Protein AF-R5VK18-F1 (afdb_monomer)

Radius of gyration: 50.28 Å; Cα contacts (8 Å, |Δi|>4): 32; chains: 1; bounding box: 125×36×137 Å

pLDDT: mean 73.4, std 19.39, range [34.09, 97.38]

Secondary structure (DSSP, 8-state):
--HHHHHHHHHHHHHHHHHHHHHTTTTSSS-----------S-HHHHHHHHHHHHHHHHHHHHHHHHHHHHHHHHHHHHHHHHHHHHHHHHHHHHHHHHHHHHHHHHHHHHHHHHHHHHHT-------------PPP----------HHHHHHHHHHHHHHHH---S-S--HHHHHHHHHHHHHTT--HHHHHHHHT--HHHHHHHHHHHS---

Sequence (214 aa):
MTGIEIVILVAGILCICISFLMAGKREEVNGQSMSSEPAEIWSDKEEEMIKNRVGSLLEEKQFETVEQAKDQMNHLCNDKIMAMDEFSRQILSQIDANHQEVVFMYNLLGEKENELKELMTGKVTPEEDGDTFMPEEPVMEQEEEPDAELEKDALDEIFKEQWGASEEEPDREKINRKIKKMHEQGQSVLEISKALDMGQGEVKLVLDLYGGRK

Foldseek 3Di:
DDVVVVVVVVVVVVVVVVVVVCVVVVVPPDDDDDDDDPPPPDDPVRVVVVCVVCVVVVVVVVVVVVVVVVVVVVVVVVVVVVVVVVVVVVVVVVVVVVVVVVVVVVVVVVVVVVVVVCVVVPDPPDDDDDDDDDDPDDPPDPPDDPPPVVVVVVVVVVCCVPPVDDPDPPPVVVLLVVLLVCVVVVDDLVRNCVVVVHDSVVSVVSCVVPVDDD

Mean predicted aligned error: 22.78 Å

Solvent-accessible surface area (backbone atoms only — not comparable to full-atom values): 12971 Å² total; per-residue (Å²): 133,57,74,66,59,54,51,53,52,52,51,52,54,52,51,51,53,49,48,50,56,48,57,76,55,44,85,78,77,64,89,88,73,94,74,91,66,90,68,84,83,65,55,74,68,54,52,50,52,47,52,51,50,51,45,53,53,48,50,54,51,48,50,54,52,50,49,53,50,49,53,53,48,52,52,54,48,51,55,49,51,52,54,47,50,55,52,47,52,55,51,52,53,51,51,51,53,51,50,52,50,52,52,48,52,51,53,50,49,52,50,50,51,49,51,50,50,48,63,74,63,50,79,73,75,88,70,90,73,91,77,92,74,85,76,82,77,79,82,72,75,81,71,72,76,78,61,72,72,62,56,52,55,54,54,52,49,54,52,51,73,76,61,69,72,73,96,75,73,76,57,60,64,61,50,50,54,48,54,48,54,44,44,76,72,68,47,50,63,67,54,52,17,67,74,65,78,43,56,56,67,56,55,47,51,51,43,70,73,73,52,60,93,126

Structure (mmCIF, N/CA/C/O backbone):
data_AF-R5VK18-F1
#
_entry.id   AF-R5VK18-F1
#
loop_
_atom_site.group_PDB
_atom_site.id
_atom_site.type_symbol
_atom_site.label_atom_id
_atom_site.label_alt_id
_atom_site.label_comp_id
_atom_site.label_asym_id
_atom_site.label_entity_id
_atom_site.label_seq_id
_atom_site.pdbx_PDB_ins_code
_atom_site.Cartn_x
_atom_site.Cartn_y
_atom_site.Cartn_z
_atom_site.occupancy
_atom_site.B_iso_or_equiv
_atom_site.auth_seq_id
_atom_site.auth_comp_id
_atom_site.auth_asym_id
_atom_site.auth_atom_id
_atom_site.pdbx_PDB_model_num
ATOM 1 N N . MET A 1 1 ? 87.270 -19.064 -52.971 1.00 63.84 1 MET A N 1
ATOM 2 C CA . MET A 1 1 ? 85.969 -18.420 -53.197 1.00 63.84 1 MET A CA 1
ATOM 3 C C . MET A 1 1 ? 85.758 -18.310 -54.689 1.00 63.84 1 MET A C 1
ATOM 5 O O . MET A 1 1 ? 86.482 -17.565 -55.346 1.00 63.84 1 MET A O 1
ATOM 9 N N . THR A 1 2 ? 84.902 -19.158 -55.245 1.00 81.56 2 THR A N 1
ATOM 10 C CA . THR A 1 2 ? 84.624 -19.156 -56.688 1.00 81.56 2 THR A CA 1
ATOM 11 C C . THR A 1 2 ? 83.796 -17.914 -57.028 1.00 81.56 2 THR A C 1
ATOM 13 O O . THR A 1 2 ? 82.992 -17.467 -56.216 1.00 81.56 2 THR A O 1
ATOM 16 N N . GLY A 1 3 ? 83.982 -17.313 -58.210 1.00 81.44 3 GLY A N 1
ATOM 17 C CA . GLY A 1 3 ? 83.251 -16.088 -58.588 1.00 81.44 3 GLY A CA 1
ATOM 18 C C . GLY A 1 3 ? 81.723 -16.228 -58.489 1.00 81.44 3 GLY A C 1
ATOM 19 O O . GLY A 1 3 ? 81.024 -15.253 -58.245 1.00 81.44 3 GLY A O 1
ATOM 20 N N . ILE A 1 4 ? 81.220 -17.460 -58.587 1.00 85.44 4 ILE A N 1
ATOM 21 C CA . ILE A 1 4 ? 79.807 -17.819 -58.439 1.00 85.44 4 ILE A CA 1
ATOM 22 C C . ILE A 1 4 ? 79.312 -17.594 -56.999 1.00 85.44 4 ILE A C 1
ATOM 24 O O . ILE A 1 4 ? 78.216 -17.072 -56.812 1.00 85.44 4 ILE A O 1
ATOM 28 N N . GLU A 1 5 ? 80.118 -17.909 -55.981 1.00 83.94 5 GLU A N 1
ATOM 29 C CA . GLU A 1 5 ? 79.758 -17.687 -54.569 1.00 83.94 5 GLU A CA 1
ATOM 30 C C . GLU A 1 5 ? 79.586 -16.195 -54.264 1.00 83.94 5 GLU A C 1
ATOM 32 O O . GLU A 1 5 ? 78.655 -15.802 -53.563 1.00 83.94 5 GLU A O 1
ATOM 37 N N . ILE A 1 6 ? 80.442 -15.351 -54.848 1.00 86.25 6 ILE A N 1
ATOM 38 C CA . ILE A 1 6 ? 80.380 -13.891 -54.688 1.00 86.25 6 ILE A CA 1
ATOM 39 C C . ILE A 1 6 ? 79.119 -13.332 -55.360 1.00 86.25 6 ILE A C 1
ATOM 41 O O . ILE A 1 6 ? 78.438 -12.489 -54.779 1.00 86.25 6 ILE A O 1
ATOM 45 N N . VAL A 1 7 ? 78.761 -13.835 -56.545 1.00 87.56 7 VAL A N 1
ATOM 46 C CA . VAL A 1 7 ? 77.538 -13.424 -57.255 1.00 87.56 7 VAL A CA 1
ATOM 47 C C . VAL A 1 7 ? 76.279 -13.805 -56.467 1.00 87.56 7 VAL A C 1
ATOM 49 O O . VAL A 1 7 ? 75.369 -12.985 -56.348 1.00 87.56 7 VAL A O 1
ATOM 52 N N . ILE A 1 8 ? 76.237 -15.002 -55.871 1.00 86.56 8 ILE A N 1
ATOM 53 C CA . ILE A 1 8 ? 75.101 -15.447 -55.044 1.00 86.56 8 ILE A CA 1
ATOM 54 C C . ILE A 1 8 ? 74.997 -14.619 -53.755 1.00 86.56 8 ILE A C 1
ATOM 56 O O . ILE A 1 8 ? 73.895 -14.242 -53.356 1.00 86.56 8 ILE A O 1
ATOM 60 N N . LEU A 1 9 ? 76.126 -14.279 -53.129 1.00 88.12 9 LEU A N 1
ATOM 61 C CA . LEU A 1 9 ? 76.146 -13.470 -51.909 1.00 88.12 9 LEU A CA 1
ATOM 62 C C . LEU A 1 9 ? 75.645 -12.040 -52.168 1.00 88.12 9 LEU A C 1
ATOM 64 O O . LEU A 1 9 ? 74.822 -11.527 -51.409 1.00 88.12 9 LEU A O 1
ATOM 68 N N . VAL A 1 10 ? 76.066 -11.421 -53.275 1.00 90.12 10 VAL A N 1
ATOM 69 C CA . VAL A 1 10 ? 75.587 -10.089 -53.683 1.00 90.12 10 VAL A CA 1
ATOM 70 C C . VAL A 1 10 ? 74.100 -10.122 -54.051 1.00 90.12 10 VAL A C 1
ATOM 72 O O . VAL A 1 10 ? 73.354 -9.239 -53.629 1.00 90.12 10 VAL A O 1
ATOM 75 N N . ALA A 1 11 ? 73.639 -11.154 -54.763 1.00 89.19 11 ALA A N 1
ATOM 76 C CA . ALA A 1 11 ? 72.220 -11.327 -55.077 1.00 89.19 11 ALA A CA 1
ATOM 77 C C . ALA A 1 11 ? 71.360 -11.517 -53.812 1.00 89.19 11 ALA A C 1
ATOM 79 O O . ALA A 1 11 ? 70.259 -10.972 -53.731 1.00 89.19 11 ALA A O 1
ATOM 80 N N . GLY A 1 12 ? 71.874 -12.230 -52.804 1.00 87.50 12 GLY A N 1
ATOM 81 C CA . GLY A 1 12 ? 71.214 -12.406 -51.509 1.00 87.50 12 GLY A CA 1
ATOM 82 C C . GLY A 1 12 ? 71.054 -11.093 -50.740 1.00 87.50 12 GLY A C 1
ATOM 83 O O . GLY A 1 12 ? 69.953 -10.779 -50.288 1.00 87.50 12 GLY A O 1
ATOM 84 N N . ILE A 1 13 ? 72.115 -10.283 -50.657 1.00 88.31 13 ILE A N 1
ATOM 85 C CA . ILE A 1 13 ? 72.062 -8.955 -50.019 1.00 88.31 13 ILE A CA 1
ATOM 86 C C . ILE A 1 13 ? 71.071 -8.046 -50.754 1.00 88.31 13 ILE A C 1
ATOM 88 O O . ILE A 1 13 ? 70.243 -7.391 -50.125 1.00 88.31 13 ILE A O 1
ATOM 92 N N . LEU A 1 14 ? 71.101 -8.053 -52.088 1.00 88.50 14 LEU A N 1
ATOM 93 C CA . LEU A 1 14 ? 70.214 -7.238 -52.916 1.00 88.50 14 LEU A CA 1
ATOM 94 C C . LEU A 1 14 ? 68.738 -7.654 -52.756 1.00 88.50 14 LEU A C 1
ATOM 96 O O . LEU A 1 14 ? 67.863 -6.794 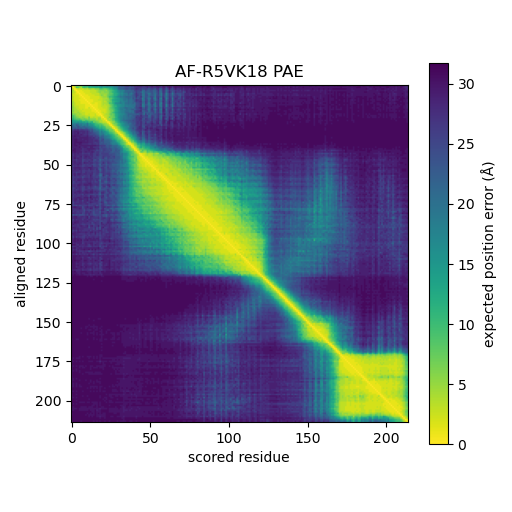-52.680 1.00 88.50 14 LEU A O 1
ATOM 100 N N . CYS A 1 15 ? 68.461 -8.951 -52.595 1.00 84.31 15 CYS A N 1
ATOM 101 C CA . CYS A 1 15 ? 67.126 -9.471 -52.288 1.00 84.31 15 CYS A CA 1
ATOM 102 C C . CYS A 1 15 ? 66.625 -9.025 -50.899 1.00 84.31 15 CYS A C 1
ATOM 104 O O . CYS A 1 15 ? 65.456 -8.662 -50.748 1.00 84.31 15 CYS A O 1
ATOM 106 N N . ILE A 1 16 ? 67.506 -8.969 -49.894 1.00 84.06 16 ILE A N 1
ATOM 107 C CA . ILE A 1 16 ? 67.180 -8.452 -48.553 1.00 84.06 16 ILE A CA 1
ATOM 108 C C . ILE A 1 16 ? 66.908 -6.943 -48.605 1.00 84.06 16 ILE A C 1
ATOM 110 O O . ILE A 1 16 ? 65.927 -6.483 -48.023 1.00 84.06 16 ILE A O 1
ATOM 114 N N . CYS A 1 17 ? 67.711 -6.172 -49.345 1.00 82.88 17 CYS A N 1
ATOM 115 C CA . CYS A 1 17 ? 67.487 -4.735 -49.529 1.00 82.88 17 CYS A CA 1
ATOM 116 C C . CYS A 1 17 ? 66.149 -4.445 -50.225 1.00 82.88 17 CYS A C 1
ATOM 118 O O . CYS A 1 17 ? 65.409 -3.568 -49.781 1.00 82.88 17 CYS A O 1
ATOM 120 N N . ILE A 1 18 ? 65.804 -5.205 -51.271 1.00 80.81 18 ILE A N 1
ATOM 121 C CA . ILE A 1 18 ? 64.493 -5.103 -51.930 1.00 80.81 18 ILE A CA 1
ATOM 122 C C . ILE A 1 18 ? 63.378 -5.527 -50.970 1.00 80.81 18 ILE A C 1
ATOM 124 O O . ILE A 1 18 ? 62.338 -4.879 -50.942 1.00 80.81 18 ILE A O 1
ATOM 128 N N . SER A 1 19 ? 63.592 -6.549 -50.137 1.00 81.00 19 SER A N 1
ATOM 129 C CA . SER A 1 19 ? 62.613 -6.982 -49.132 1.00 81.00 19 SER A CA 1
ATOM 130 C C . SER A 1 19 ? 62.375 -5.920 -48.055 1.00 81.00 19 SER A C 1
ATOM 132 O O . SER A 1 19 ? 61.233 -5.725 -47.659 1.00 81.00 19 SER A O 1
ATOM 134 N N . PHE A 1 20 ? 63.404 -5.180 -47.629 1.00 78.25 20 PHE A N 1
ATOM 135 C CA . PHE A 1 20 ? 63.256 -4.043 -46.712 1.00 78.25 20 PHE A CA 1
ATOM 136 C C . PHE A 1 20 ? 62.563 -2.845 -47.366 1.00 78.25 20 PHE A C 1
ATOM 138 O O . PHE A 1 20 ? 61.711 -2.220 -46.741 1.00 78.25 20 PHE A O 1
ATOM 145 N N . LEU A 1 21 ? 62.873 -2.549 -48.630 1.00 72.50 21 LEU A N 1
ATOM 146 C CA . LEU A 1 21 ? 62.211 -1.478 -49.381 1.00 72.50 21 LEU A CA 1
ATOM 147 C C . LEU A 1 21 ? 60.740 -1.825 -49.653 1.00 72.50 21 LEU A C 1
ATOM 149 O O . LEU A 1 21 ? 59.863 -0.969 -49.577 1.00 72.50 21 LEU A O 1
ATOM 153 N N . MET A 1 22 ? 60.457 -3.103 -49.905 1.00 66.44 22 MET A N 1
ATOM 154 C CA . MET A 1 22 ? 59.111 -3.617 -50.112 1.00 66.44 22 MET A CA 1
ATOM 155 C C . MET A 1 22 ? 58.357 -3.811 -48.796 1.00 66.44 22 MET A C 1
ATOM 157 O O . MET A 1 22 ? 57.146 -3.687 -48.824 1.00 66.44 22 MET A O 1
ATOM 161 N N . ALA A 1 23 ? 59.026 -4.032 -47.657 1.00 64.00 23 ALA A N 1
ATOM 162 C CA . ALA A 1 23 ? 58.425 -4.003 -46.320 1.00 64.00 23 ALA A CA 1
ATOM 163 C C . ALA A 1 23 ? 58.094 -2.567 -45.879 1.00 64.00 23 ALA A C 1
ATOM 165 O O . ALA A 1 23 ? 56.994 -2.331 -45.396 1.00 64.00 23 ALA A O 1
ATOM 166 N N . GLY A 1 24 ? 58.978 -1.599 -46.151 1.00 59.25 24 GLY A N 1
ATOM 167 C CA . GL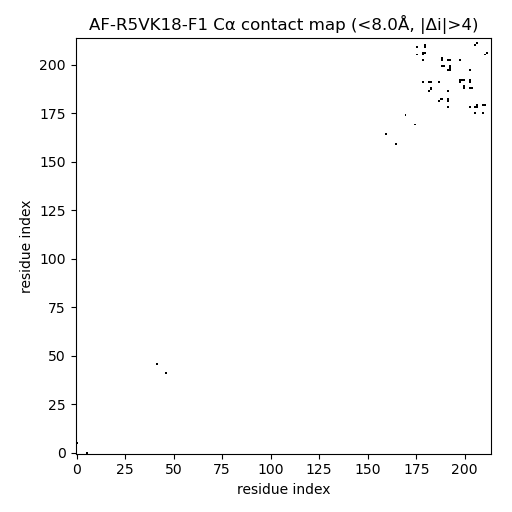Y A 1 24 ? 58.728 -0.168 -45.925 1.00 59.25 24 GLY A CA 1
ATOM 168 C C . GLY A 1 24 ? 57.705 0.454 -46.884 1.00 59.25 24 GLY A C 1
ATOM 169 O O . GLY A 1 24 ? 57.226 1.552 -46.636 1.00 59.25 24 GLY A O 1
ATOM 170 N N . LYS A 1 25 ? 57.348 -0.247 -47.969 1.00 55.09 25 LYS A N 1
ATOM 171 C CA . LYS A 1 25 ? 56.292 0.140 -48.921 1.00 55.09 25 LYS A CA 1
ATOM 172 C C . LYS A 1 25 ? 55.104 -0.840 -48.941 1.00 55.09 25 LYS A C 1
ATOM 174 O O . LYS A 1 25 ? 54.195 -0.697 -49.754 1.00 55.09 25 LYS A O 1
ATOM 179 N N . ARG A 1 26 ? 55.086 -1.848 -48.059 1.00 50.19 26 ARG A N 1
ATOM 180 C CA . ARG A 1 26 ? 53.974 -2.811 -47.926 1.00 50.19 26 ARG A CA 1
ATOM 181 C C . ARG A 1 26 ? 52.912 -2.387 -46.932 1.00 50.19 26 ARG A C 1
ATOM 183 O O . ARG A 1 26 ? 51.934 -3.111 -46.801 1.00 50.19 26 ARG A O 1
ATOM 190 N N . GLU A 1 27 ? 53.057 -1.226 -46.307 1.00 50.03 27 GLU A N 1
ATOM 191 C CA . GLU A 1 27 ? 51.967 -0.663 -45.515 1.00 50.03 27 GLU A CA 1
ATOM 192 C C . GLU A 1 27 ? 50.794 -0.178 -46.393 1.00 50.03 27 GLU A C 1
ATOM 194 O O . GLU A 1 27 ? 49.696 -0.019 -45.884 1.00 50.03 27 GLU A O 1
ATOM 199 N N . GLU A 1 28 ? 50.960 -0.050 -47.723 1.00 52.62 28 GLU A N 1
ATOM 200 C CA . GLU A 1 28 ? 49.916 0.542 -48.584 1.00 52.62 28 GLU A CA 1
ATOM 201 C C . GLU A 1 28 ? 49.338 -0.348 -49.709 1.00 52.62 28 GLU A C 1
ATOM 203 O O . GLU A 1 28 ? 48.412 0.087 -50.387 1.00 52.62 28 GLU A O 1
ATOM 208 N N . VAL A 1 29 ? 49.824 -1.578 -49.972 1.00 53.12 29 VAL A N 1
ATOM 209 C CA . VAL A 1 29 ? 49.411 -2.315 -51.207 1.00 53.12 29 VAL A CA 1
ATOM 210 C C . VAL A 1 29 ? 49.064 -3.804 -51.025 1.00 53.12 29 VAL A C 1
ATOM 212 O O . VAL A 1 29 ? 48.906 -4.528 -52.004 1.00 53.12 29 VAL A O 1
ATOM 215 N N . ASN A 1 30 ? 48.864 -4.317 -49.810 1.00 40.62 30 ASN A N 1
ATOM 216 C CA . ASN A 1 30 ? 48.217 -5.630 -49.676 1.00 40.62 30 ASN A CA 1
ATOM 217 C C . ASN A 1 30 ? 47.264 -5.641 -48.488 1.00 40.62 30 ASN A C 1
ATOM 219 O O . ASN A 1 30 ? 47.692 -5.586 -47.341 1.00 40.62 30 ASN A O 1
ATOM 223 N N . GLY A 1 31 ? 45.973 -5.665 -48.811 1.00 50.72 31 GLY A N 1
ATOM 224 C CA . GLY A 1 31 ? 44.878 -5.522 -47.871 1.00 50.72 31 GLY A CA 1
ATOM 225 C C . GLY A 1 31 ? 44.945 -6.467 -46.676 1.00 50.72 31 GLY A C 1
ATOM 226 O O . GLY A 1 31 ? 45.414 -7.601 -46.770 1.00 50.72 31 GLY A O 1
ATOM 227 N N . GLN A 1 32 ? 44.359 -5.960 -45.591 1.00 48.00 32 GLN A N 1
ATOM 228 C CA . GLN A 1 32 ? 44.075 -6.630 -44.326 1.00 48.00 32 GLN A CA 1
ATOM 229 C C . GLN A 1 32 ? 45.172 -6.527 -43.251 1.00 48.00 32 GLN A C 1
ATOM 231 O O . GLN A 1 32 ? 45.681 -7.525 -42.756 1.00 48.00 32 GLN A O 1
ATOM 236 N N . SER A 1 33 ? 45.432 -5.304 -42.783 1.00 39.53 33 SER A N 1
ATOM 237 C CA . SER A 1 33 ? 45.713 -5.057 -41.362 1.00 39.53 33 SER A CA 1
ATOM 238 C C . SER A 1 33 ? 45.367 -3.615 -40.989 1.00 39.53 33 SER A C 1
ATOM 240 O O . SER A 1 33 ? 46.059 -2.682 -41.369 1.00 39.53 33 SER A O 1
ATOM 242 N N . MET A 1 34 ? 44.251 -3.492 -40.271 1.00 46.31 34 MET A N 1
ATOM 243 C CA . MET A 1 34 ? 43.908 -2.495 -39.254 1.00 46.31 34 MET A CA 1
ATOM 244 C C . MET A 1 34 ? 45.015 -1.467 -38.942 1.00 46.31 34 MET A C 1
ATOM 246 O O . MET A 1 34 ? 45.833 -1.678 -38.051 1.00 46.31 34 MET A O 1
ATOM 250 N N . SER A 1 35 ? 45.020 -0.349 -39.668 1.00 38.66 35 SER A N 1
ATOM 251 C CA . SER A 1 35 ? 45.724 0.874 -39.289 1.00 38.66 35 SER A CA 1
ATOM 252 C C . SER A 1 35 ? 44.765 1.756 -38.493 1.00 38.66 35 SER A C 1
ATOM 254 O O . SER A 1 35 ? 43.705 2.152 -38.980 1.00 38.66 35 SER A O 1
ATOM 256 N N . SER A 1 36 ? 45.136 2.018 -37.245 1.00 50.41 36 SER A N 1
ATOM 257 C CA . SER A 1 36 ? 44.468 2.936 -36.331 1.00 50.41 36 SER A CA 1
ATOM 258 C C . SER A 1 36 ? 44.625 4.382 -36.811 1.00 50.41 36 SER A C 1
ATOM 260 O O . SER A 1 36 ? 45.579 5.058 -36.441 1.00 50.41 36 SER A O 1
ATOM 262 N N . GLU A 1 37 ? 43.675 4.869 -37.601 1.00 44.56 37 GLU A N 1
ATOM 263 C CA . GLU A 1 37 ? 43.297 6.284 -37.568 1.00 44.56 37 GLU A CA 1
ATOM 264 C C . GLU A 1 37 ? 42.094 6.426 -36.627 1.00 44.56 37 GLU A C 1
ATOM 266 O O . GLU A 1 37 ? 41.239 5.530 -36.608 1.00 44.56 37 GLU A O 1
ATOM 271 N N . PRO A 1 38 ? 41.995 7.503 -35.822 1.00 44.28 38 PRO A N 1
ATOM 272 C CA . PRO A 1 38 ? 40.774 7.799 -35.098 1.00 44.28 38 PRO A CA 1
ATOM 273 C C . PRO A 1 38 ? 39.771 8.257 -36.147 1.00 44.28 38 PRO A C 1
ATOM 275 O O . PRO A 1 38 ? 39.645 9.440 -36.447 1.00 44.28 38 PRO A O 1
ATOM 278 N N . ALA A 1 39 ? 39.114 7.295 -36.780 1.00 49.47 39 ALA A N 1
ATOM 279 C CA . ALA A 1 39 ? 37.977 7.591 -37.605 1.00 49.47 39 ALA A CA 1
ATOM 280 C C . ALA A 1 39 ? 36.974 8.329 -36.697 1.00 49.47 39 ALA A C 1
ATOM 282 O O . ALA A 1 39 ? 36.593 7.850 -35.625 1.00 49.47 39 ALA A O 1
ATOM 283 N N . GLU A 1 40 ? 36.587 9.535 -37.098 1.00 60.69 40 GLU A N 1
ATOM 284 C CA . GLU A 1 40 ? 35.309 10.108 -36.696 1.00 60.69 40 GLU A CA 1
ATOM 285 C C . GLU A 1 40 ? 34.247 9.217 -37.353 1.00 60.69 40 GLU A C 1
ATOM 287 O O . GLU A 1 40 ? 33.800 9.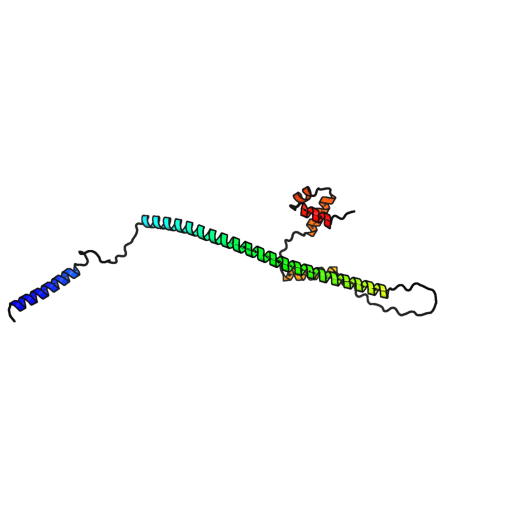418 -38.481 1.00 60.69 40 GLU A O 1
ATOM 292 N N . ILE A 1 41 ? 34.002 8.085 -36.694 1.00 62.16 41 ILE A N 1
ATOM 293 C CA . ILE A 1 41 ? 33.105 7.022 -37.122 1.00 62.16 41 ILE A CA 1
ATOM 294 C C . ILE A 1 41 ? 31.711 7.504 -36.737 1.00 62.16 41 ILE A C 1
ATOM 296 O O . ILE A 1 41 ? 31.367 7.424 -35.564 1.00 62.16 41 ILE A O 1
ATOM 300 N N . TRP A 1 42 ? 30.982 8.031 -37.724 1.00 61.41 42 TRP A N 1
ATOM 301 C CA . TRP A 1 42 ? 29.523 8.212 -37.854 1.00 61.41 42 TRP A CA 1
ATOM 302 C C . TRP A 1 42 ? 29.197 9.604 -38.400 1.00 61.41 42 TRP A C 1
ATOM 304 O O . TRP A 1 42 ? 29.669 10.620 -37.902 1.00 61.41 42 TRP A O 1
ATOM 314 N N . SER A 1 43 ? 28.376 9.652 -39.449 1.00 77.94 43 SER A N 1
ATOM 315 C CA . SER A 1 43 ? 27.771 10.906 -39.903 1.00 77.94 43 SER A CA 1
ATOM 316 C C . SER A 1 43 ? 26.809 11.422 -38.824 1.00 77.94 43 SER A C 1
ATOM 318 O O . SER A 1 43 ? 26.088 10.618 -38.238 1.00 77.94 43 SER A O 1
ATOM 320 N N . ASP A 1 44 ? 26.704 12.742 -38.617 1.00 79.19 44 ASP A N 1
ATOM 321 C CA . ASP A 1 44 ? 25.754 13.359 -37.663 1.00 79.19 44 ASP A CA 1
ATOM 322 C C . ASP A 1 44 ? 24.323 12.784 -37.764 1.00 79.19 44 ASP A C 1
ATOM 324 O O . ASP A 1 44 ? 23.611 12.636 -36.771 1.00 79.19 44 ASP A O 1
ATOM 328 N N . LYS A 1 45 ? 23.905 12.393 -38.977 1.00 76.62 45 LYS A N 1
ATOM 329 C CA . LYS A 1 45 ? 22.605 11.754 -39.246 1.00 76.62 45 LYS A CA 1
ATOM 330 C C . LYS A 1 45 ? 22.489 10.332 -38.692 1.00 76.62 45 LYS A C 1
ATOM 332 O O . LYS A 1 45 ? 21.406 9.908 -38.295 1.00 76.62 45 LYS A O 1
ATOM 337 N N . GLU A 1 46 ? 23.576 9.570 -38.721 1.00 78.44 46 GLU A N 1
ATOM 338 C CA . GLU A 1 46 ? 23.638 8.219 -38.160 1.00 78.44 46 GLU A CA 1
ATOM 339 C C . GLU A 1 46 ? 23.612 8.287 -36.631 1.00 78.44 46 GLU A C 1
ATOM 341 O O . GLU A 1 46 ? 22.882 7.522 -36.000 1.00 78.44 46 GLU A O 1
ATOM 346 N N . GLU A 1 47 ? 24.307 9.263 -36.040 1.00 79.50 47 GLU A N 1
ATOM 347 C CA . GLU A 1 47 ? 24.260 9.524 -34.599 1.00 79.50 47 GLU A CA 1
ATOM 348 C C . GLU A 1 47 ? 22.847 9.920 -34.135 1.00 79.50 47 GLU A C 1
ATOM 350 O O . GLU A 1 47 ? 22.360 9.414 -33.122 1.00 79.50 47 GLU A O 1
ATOM 355 N N . GLU A 1 48 ? 22.144 10.768 -34.892 1.00 84.31 48 GLU A N 1
ATOM 356 C CA . GLU A 1 48 ? 20.766 11.167 -34.584 1.00 84.31 48 GLU A CA 1
ATOM 357 C C . GLU A 1 48 ? 19.784 9.983 -34.667 1.00 84.31 48 GLU A C 1
ATOM 359 O O . GLU A 1 48 ? 18.952 9.792 -33.774 1.00 84.31 48 GLU A O 1
ATOM 364 N N . MET A 1 49 ? 19.908 9.127 -35.688 1.00 85.06 49 MET A N 1
ATOM 365 C CA . MET A 1 49 ? 19.098 7.906 -35.790 1.00 85.06 49 MET A CA 1
ATOM 366 C C . MET A 1 49 ? 19.363 6.935 -34.636 1.00 85.06 49 MET A C 1
ATOM 368 O O . MET A 1 49 ? 18.416 6.348 -34.103 1.00 85.06 49 MET A O 1
ATOM 372 N N . ILE A 1 50 ? 20.622 6.784 -34.218 1.00 85.44 50 ILE A N 1
ATOM 373 C CA . ILE A 1 50 ? 20.991 5.943 -33.073 1.00 85.44 50 ILE A CA 1
ATOM 374 C C . ILE A 1 50 ? 20.421 6.529 -31.781 1.00 85.44 50 ILE A C 1
ATOM 376 O O . ILE A 1 50 ? 19.794 5.792 -31.022 1.00 85.44 50 ILE A O 1
ATOM 380 N N . LYS A 1 51 ? 20.554 7.840 -31.547 1.00 88.31 51 LYS A N 1
ATOM 381 C CA . LYS A 1 51 ? 19.975 8.515 -30.372 1.00 88.31 51 LYS A CA 1
ATOM 382 C C . LYS A 1 51 ? 18.465 8.330 -30.293 1.00 88.31 51 LYS A C 1
ATOM 384 O O . LYS A 1 51 ? 17.963 7.982 -29.230 1.00 88.31 51 LYS A O 1
ATOM 389 N N . ASN A 1 52 ? 17.754 8.478 -31.408 1.00 90.44 52 ASN A N 1
ATOM 390 C CA . ASN A 1 52 ? 16.305 8.274 -31.443 1.00 90.44 52 ASN A CA 1
ATOM 391 C C . ASN A 1 52 ? 15.924 6.808 -31.197 1.00 90.44 52 ASN A C 1
ATOM 393 O O . ASN A 1 52 ? 14.992 6.526 -30.444 1.00 90.44 52 ASN A O 1
ATOM 397 N N . ARG A 1 53 ? 16.661 5.853 -31.779 1.00 86.25 53 ARG A N 1
ATOM 398 C CA . ARG A 1 53 ? 16.403 4.421 -31.572 1.00 86.25 53 ARG A CA 1
ATOM 399 C C . ARG A 1 53 ? 16.671 4.003 -30.129 1.00 86.25 53 ARG A C 1
ATOM 401 O O . ARG A 1 53 ? 15.834 3.326 -29.538 1.00 86.25 53 ARG A O 1
ATOM 408 N N . VAL A 1 54 ? 17.797 4.439 -29.568 1.00 89.44 54 VAL A N 1
ATOM 409 C CA . VAL A 1 54 ? 18.158 4.218 -28.164 1.00 89.44 54 VAL A CA 1
ATOM 410 C C . VAL A 1 54 ? 17.150 4.900 -27.247 1.00 89.44 54 VAL A C 1
ATOM 412 O O . VAL A 1 54 ? 16.700 4.263 -26.307 1.00 89.44 54 VAL A O 1
ATOM 415 N N . GLY A 1 55 ? 16.735 6.131 -27.550 1.00 92.19 55 GLY A N 1
ATOM 416 C CA . GLY A 1 55 ? 15.711 6.856 -26.798 1.00 92.19 55 GLY A CA 1
ATOM 417 C C . GLY A 1 55 ? 14.385 6.104 -26.762 1.00 92.19 55 GLY A C 1
ATOM 418 O O . GLY A 1 55 ? 13.877 5.840 -25.681 1.00 92.19 55 GLY A O 1
ATOM 419 N N . SER A 1 56 ? 13.882 5.659 -27.918 1.00 91.00 56 SER A N 1
ATOM 420 C CA . SER A 1 56 ? 12.623 4.900 -27.989 1.00 91.00 56 SER A CA 1
ATOM 421 C C . SER A 1 56 ? 12.685 3.560 -27.248 1.00 91.00 56 SER A C 1
ATOM 423 O O . SER A 1 56 ? 11.756 3.211 -26.527 1.00 91.00 56 SER A O 1
ATOM 425 N N . LEU A 1 57 ? 13.795 2.822 -27.377 1.00 91.56 57 LEU A N 1
ATOM 426 C CA . LEU A 1 57 ? 13.973 1.542 -26.692 1.00 91.56 57 LEU A CA 1
ATOM 427 C C . LEU A 1 57 ? 14.136 1.742 -25.182 1.00 91.56 57 LEU A C 1
ATOM 429 O O . LEU A 1 57 ? 13.639 0.944 -24.393 1.00 91.56 57 LEU A O 1
ATOM 433 N N . LEU A 1 58 ? 14.840 2.802 -24.781 1.00 93.94 58 LEU A N 1
ATOM 434 C CA . LEU A 1 58 ? 15.022 3.159 -23.382 1.00 93.94 58 LEU A CA 1
ATOM 435 C C . LEU A 1 58 ? 13.700 3.597 -22.756 1.00 93.94 58 LEU A C 1
ATOM 437 O O . LEU A 1 58 ? 13.421 3.178 -21.644 1.00 93.94 58 LEU A O 1
ATOM 441 N N . GLU A 1 59 ? 12.883 4.376 -23.461 1.00 94.56 59 GLU A N 1
ATOM 442 C CA . GLU A 1 59 ? 11.565 4.815 -22.996 1.00 94.56 59 GLU A CA 1
ATOM 443 C C . GLU A 1 59 ? 10.595 3.635 -22.855 1.00 94.56 59 GLU A C 1
ATOM 445 O O . GLU A 1 59 ? 9.938 3.499 -21.823 1.00 94.56 59 GLU A O 1
ATOM 450 N N . GLU A 1 60 ? 10.576 2.717 -23.826 1.00 93.50 60 GLU A N 1
ATOM 451 C CA . GLU A 1 60 ? 9.797 1.474 -23.745 1.00 93.50 60 GLU A CA 1
ATOM 452 C C . GLU A 1 60 ? 10.235 0.621 -22.546 1.00 93.50 60 GLU A C 1
ATOM 454 O O . GLU A 1 60 ? 9.405 0.188 -21.743 1.00 93.50 60 GLU A O 1
ATOM 459 N N . LYS A 1 61 ? 11.548 0.429 -22.369 1.00 93.00 61 LYS A N 1
ATOM 460 C CA . LYS A 1 61 ? 12.097 -0.340 -21.244 1.00 93.00 61 LYS A CA 1
ATOM 461 C C . LYS A 1 61 ? 11.909 0.346 -19.900 1.00 93.00 61 LYS A C 1
ATOM 463 O O . LYS A 1 61 ? 11.686 -0.334 -18.896 1.00 93.00 61 LYS A O 1
ATOM 468 N N . GLN A 1 62 ? 11.985 1.670 -19.870 1.00 93.38 62 GLN A N 1
ATOM 469 C CA . GLN A 1 62 ? 11.712 2.472 -18.689 1.00 93.38 62 GLN A CA 1
ATOM 470 C C . GLN A 1 62 ? 10.252 2.308 -18.279 1.00 93.38 62 GLN A C 1
ATOM 472 O O . GLN A 1 62 ? 9.990 2.037 -17.112 1.00 93.38 62 GLN A O 1
ATOM 477 N N . PHE A 1 63 ? 9.318 2.411 -19.225 1.00 94.56 63 PHE A N 1
ATOM 478 C CA . PHE A 1 63 ? 7.899 2.219 -18.954 1.00 94.56 63 PHE A CA 1
ATOM 479 C C . PHE A 1 63 ? 7.602 0.797 -18.462 1.00 94.56 63 PHE A C 1
ATOM 481 O O . PHE A 1 63 ? 6.969 0.639 -17.422 1.00 94.56 63 PHE A O 1
ATOM 488 N N . GLU A 1 64 ? 8.131 -0.229 -19.139 1.00 94.62 64 GLU A N 1
ATOM 489 C CA . GLU A 1 64 ? 7.991 -1.638 -18.739 1.00 94.62 64 GLU A CA 1
ATOM 490 C C . GLU A 1 64 ? 8.491 -1.874 -17.302 1.00 94.62 64 GLU A C 1
ATOM 492 O O . GLU A 1 64 ? 7.792 -2.466 -16.481 1.00 94.62 64 GLU A O 1
ATOM 497 N N . THR A 1 65 ? 9.685 -1.370 -16.976 1.00 93.38 65 THR A N 1
ATOM 498 C CA . THR A 1 65 ? 10.296 -1.551 -15.648 1.00 93.38 65 THR A CA 1
ATOM 499 C C . THR A 1 65 ? 9.544 -0.780 -14.565 1.00 93.38 65 THR A C 1
ATOM 501 O O . THR A 1 65 ? 9.367 -1.287 -13.458 1.00 93.38 65 THR A O 1
ATOM 504 N N . VAL A 1 66 ? 9.092 0.442 -14.865 1.00 96.19 66 VAL A N 1
ATOM 505 C CA . VAL A 1 66 ? 8.309 1.261 -13.928 1.00 96.19 66 VAL A CA 1
ATOM 506 C C . VAL A 1 66 ? 6.963 0.609 -13.639 1.00 96.19 66 VAL A C 1
ATOM 508 O O . VAL A 1 66 ? 6.566 0.559 -12.477 1.00 96.19 66 VAL A O 1
ATOM 511 N N . GLU A 1 67 ? 6.287 0.074 -14.655 1.00 96.19 67 GLU A N 1
ATOM 512 C CA . GLU A 1 67 ? 5.001 -0.594 -14.462 1.00 96.19 67 GLU A CA 1
ATOM 513 C C . GLU A 1 67 ? 5.164 -1.891 -13.663 1.00 96.19 67 GLU A C 1
ATOM 515 O O . GLU A 1 67 ? 4.457 -2.096 -12.681 1.00 96.19 67 GLU A O 1
ATOM 520 N N . GLN A 1 68 ? 6.180 -2.706 -13.970 1.00 96.12 68 GLN A N 1
ATOM 521 C CA . GLN A 1 68 ? 6.496 -3.895 -13.168 1.00 96.12 68 GLN A CA 1
ATOM 522 C C . GLN A 1 68 ? 6.812 -3.543 -11.708 1.00 96.12 68 GLN A C 1
ATOM 524 O O . GLN A 1 68 ? 6.341 -4.219 -10.791 1.00 96.12 68 GLN A O 1
ATOM 529 N N . ALA A 1 69 ? 7.590 -2.483 -11.473 1.00 95.94 69 ALA A N 1
ATOM 530 C CA . ALA A 1 69 ? 7.891 -2.017 -10.125 1.00 95.94 69 ALA A CA 1
ATOM 531 C C . ALA A 1 69 ? 6.628 -1.536 -9.401 1.00 95.94 69 ALA A C 1
ATOM 533 O O . ALA A 1 69 ? 6.439 -1.846 -8.226 1.00 95.94 69 ALA A O 1
ATOM 534 N N . LYS A 1 70 ? 5.746 -0.812 -10.094 1.00 96.06 70 LYS A N 1
ATOM 535 C CA . LYS A 1 70 ? 4.469 -0.344 -9.554 1.00 96.06 70 LYS A CA 1
ATOM 536 C C . LYS A 1 70 ? 3.547 -1.507 -9.195 1.00 96.06 70 LYS A C 1
ATOM 538 O O . LYS A 1 70 ? 2.967 -1.488 -8.113 1.00 96.06 70 LYS A O 1
ATOM 543 N N . ASP A 1 71 ? 3.457 -2.527 -10.039 1.00 96.38 71 ASP A N 1
ATOM 544 C CA . ASP A 1 71 ? 2.654 -3.723 -9.773 1.00 96.38 71 ASP A CA 1
ATOM 545 C C . ASP A 1 71 ? 3.183 -4.507 -8.568 1.00 96.38 71 ASP A C 1
ATOM 547 O O . ASP A 1 71 ? 2.415 -4.863 -7.670 1.00 96.38 71 ASP A O 1
ATOM 551 N N . GLN A 1 72 ? 4.502 -4.712 -8.489 1.00 95.94 72 GLN A N 1
ATOM 552 C CA . GLN A 1 72 ? 5.136 -5.342 -7.326 1.00 95.94 72 GLN A CA 1
ATOM 553 C C . GLN A 1 72 ? 4.923 -4.522 -6.051 1.00 95.94 72 GLN A C 1
ATOM 555 O O . GLN A 1 72 ? 4.596 -5.077 -5.003 1.00 95.94 72 GLN A O 1
ATOM 560 N N . MET A 1 73 ? 5.069 -3.200 -6.141 1.00 94.62 73 MET A N 1
ATOM 561 C CA . MET A 1 73 ? 4.833 -2.283 -5.030 1.00 94.62 73 MET A CA 1
ATOM 562 C C . MET A 1 73 ? 3.377 -2.342 -4.565 1.00 94.62 73 MET A C 1
ATOM 564 O O . MET A 1 73 ? 3.132 -2.408 -3.365 1.00 94.62 73 MET A O 1
ATOM 568 N N . ASN A 1 74 ? 2.414 -2.359 -5.489 1.00 96.31 74 ASN A N 1
ATOM 569 C CA . ASN A 1 74 ? 0.993 -2.471 -5.167 1.00 96.31 74 ASN A CA 1
ATOM 570 C C . ASN A 1 74 ? 0.690 -3.786 -4.448 1.00 96.31 74 ASN A C 1
ATOM 572 O O . ASN A 1 74 ? -0.009 -3.774 -3.436 1.00 96.31 74 ASN A O 1
ATOM 576 N N . HIS A 1 75 ? 1.250 -4.902 -4.924 1.00 96.81 75 HIS A N 1
ATOM 577 C CA . HIS A 1 75 ? 1.077 -6.198 -4.271 1.00 96.81 75 HIS A CA 1
ATOM 578 C C . HIS A 1 75 ? 1.665 -6.196 -2.854 1.00 96.81 75 HIS A C 1
ATOM 580 O O . HIS A 1 75 ? 0.976 -6.540 -1.897 1.00 96.81 75 HIS A O 1
ATOM 586 N N . LEU A 1 76 ? 2.913 -5.739 -2.701 1.00 96.50 76 LEU A N 1
ATOM 587 C CA . LEU A 1 76 ? 3.578 -5.650 -1.398 1.00 96.50 76 LEU A CA 1
ATOM 588 C C . LEU A 1 76 ? 2.847 -4.707 -0.437 1.00 96.50 76 LEU A C 1
ATOM 590 O O . LEU A 1 76 ? 2.733 -5.001 0.751 1.00 96.50 76 LEU A O 1
ATOM 594 N N . CYS A 1 77 ? 2.352 -3.577 -0.940 1.00 96.88 77 CYS A N 1
ATOM 595 C CA . CYS A 1 77 ? 1.577 -2.619 -0.163 1.00 96.88 77 CYS A CA 1
ATOM 596 C C . CYS A 1 77 ? 0.274 -3.251 0.332 1.00 96.88 77 CYS A C 1
ATOM 598 O O . CYS A 1 77 ? -0.027 -3.168 1.520 1.00 96.88 77 CYS A O 1
ATOM 600 N N . ASN A 1 78 ? -0.456 -3.945 -0.544 1.00 97.38 78 ASN A N 1
ATOM 601 C CA . ASN A 1 78 ? -1.694 -4.627 -0.183 1.00 97.38 78 ASN A CA 1
ATOM 602 C C . ASN A 1 78 ? -1.463 -5.709 0.886 1.00 97.38 78 ASN A C 1
ATOM 604 O O . ASN A 1 78 ? -2.173 -5.741 1.891 1.00 97.38 78 ASN A O 1
ATOM 608 N N . ASP A 1 79 ? -0.423 -6.530 0.724 1.00 96.81 79 ASP A N 1
ATOM 609 C CA . ASP A 1 79 ? -0.050 -7.542 1.718 1.00 96.81 79 ASP A CA 1
ATOM 610 C C . ASP A 1 79 ? 0.324 -6.897 3.060 1.00 96.81 79 ASP A C 1
ATOM 612 O O . ASP A 1 79 ? -0.054 -7.381 4.130 1.00 96.81 79 ASP A O 1
ATOM 616 N N . LYS A 1 80 ? 1.048 -5.770 3.026 1.00 96.75 80 LYS A N 1
ATOM 617 C CA . LYS A 1 80 ? 1.458 -5.062 4.241 1.00 96.75 80 LYS A CA 1
ATOM 618 C C . LYS A 1 80 ? 0.284 -4.393 4.948 1.00 96.75 80 LYS A C 1
ATOM 620 O O . LYS A 1 80 ? 0.256 -4.414 6.177 1.00 96.75 80 LYS A O 1
ATOM 625 N N . ILE A 1 81 ? -0.671 -3.842 4.199 1.00 95.38 81 ILE A N 1
ATOM 626 C CA . ILE A 1 81 ? -1.920 -3.291 4.736 1.00 95.38 81 ILE A CA 1
ATOM 627 C C . ILE A 1 81 ? -2.721 -4.401 5.411 1.00 95.38 81 ILE A C 1
ATOM 629 O O . ILE A 1 81 ? -3.149 -4.217 6.545 1.00 95.38 81 ILE A O 1
ATOM 633 N N . MET A 1 82 ? -2.859 -5.565 4.770 1.00 95.50 82 MET A N 1
ATOM 634 C CA . MET A 1 82 ? -3.555 -6.709 5.363 1.00 95.50 82 MET A CA 1
ATOM 635 C C . MET A 1 82 ? -2.887 -7.162 6.668 1.00 95.50 82 MET A C 1
ATOM 637 O O . MET A 1 82 ? -3.561 -7.310 7.684 1.00 95.50 82 MET A O 1
ATOM 641 N N . ALA A 1 83 ? -1.561 -7.324 6.665 1.00 96.44 83 ALA A N 1
ATOM 642 C CA . ALA A 1 83 ? -0.820 -7.724 7.860 1.00 96.44 83 ALA A CA 1
ATOM 643 C C . ALA A 1 83 ? -0.888 -6.670 8.981 1.00 96.44 83 ALA A C 1
ATOM 645 O O . ALA A 1 83 ? -0.947 -7.023 10.158 1.00 96.44 83 ALA A O 1
ATOM 646 N N . MET A 1 84 ? -0.874 -5.376 8.638 1.00 93.88 84 MET A N 1
ATOM 647 C CA . MET A 1 84 ? -1.055 -4.307 9.624 1.00 93.88 84 MET A CA 1
ATOM 648 C C . MET A 1 84 ? -2.474 -4.268 10.184 1.00 93.88 84 MET A C 1
ATOM 650 O O . MET A 1 84 ? -2.611 -4.072 11.387 1.00 93.88 84 MET A O 1
ATOM 654 N N . ASP A 1 85 ? -3.505 -4.459 9.359 1.00 95.25 85 ASP A N 1
ATOM 655 C CA . ASP A 1 85 ? -4.899 -4.515 9.815 1.00 95.25 85 ASP A CA 1
ATOM 656 C C . ASP A 1 85 ? -5.110 -5.698 10.769 1.00 95.25 85 ASP A C 1
ATOM 658 O O . ASP A 1 85 ? -5.661 -5.530 11.855 1.00 95.25 85 ASP A O 1
ATOM 662 N N . GLU A 1 86 ? -4.588 -6.881 10.435 1.00 94.69 86 GLU A N 1
ATOM 663 C CA . GLU A 1 86 ? -4.662 -8.056 11.311 1.00 94.69 86 GLU A CA 1
ATOM 664 C C . GLU A 1 86 ? -3.953 -7.819 12.656 1.00 94.69 86 GLU A C 1
ATOM 666 O O . GLU A 1 86 ? -4.524 -8.071 13.721 1.00 94.69 86 GLU A O 1
ATOM 671 N N . PHE A 1 87 ? -2.743 -7.256 12.626 1.00 95.94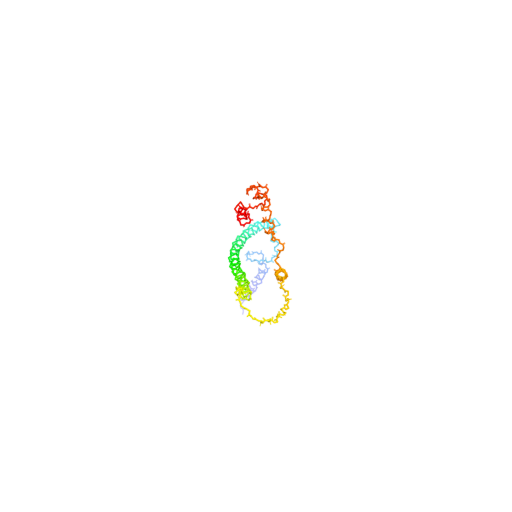 87 PHE A N 1
ATOM 672 C CA . PHE A 1 87 ? -1.999 -6.906 13.837 1.00 95.94 87 PHE A CA 1
ATOM 673 C C . PHE A 1 87 ? -2.700 -5.821 14.667 1.00 95.94 87 PHE A C 1
ATOM 675 O O . PHE A 1 87 ? -2.780 -5.923 15.892 1.00 95.94 87 PHE A O 1
ATOM 682 N N . SER A 1 88 ? -3.239 -4.793 14.008 1.00 95.88 88 SER A N 1
ATOM 683 C CA . SER A 1 88 ? -3.973 -3.708 14.659 1.00 95.88 88 SER A CA 1
ATOM 684 C C . SER A 1 88 ? -5.217 -4.241 15.360 1.00 95.88 88 SER A C 1
ATOM 686 O O . SER A 1 88 ? -5.416 -3.949 16.537 1.00 95.88 88 SER A O 1
ATOM 688 N N . ARG A 1 89 ? -5.998 -5.104 14.700 1.00 94.88 89 ARG A N 1
ATOM 689 C CA . ARG A 1 89 ? -7.165 -5.761 15.309 1.00 94.88 89 ARG A CA 1
ATOM 690 C C . ARG A 1 89 ? -6.788 -6.592 16.528 1.00 94.88 89 ARG A C 1
ATOM 692 O O . ARG A 1 89 ? -7.507 -6.556 17.523 1.00 94.88 89 ARG A O 1
ATOM 699 N N . GLN A 1 90 ? -5.667 -7.311 16.477 1.00 95.50 90 GLN A N 1
ATOM 700 C CA . GLN A 1 90 ? -5.182 -8.075 17.625 1.00 95.50 90 GLN A CA 1
ATOM 701 C C . GLN A 1 90 ? -4.850 -7.163 18.814 1.00 95.50 90 GLN A C 1
ATOM 703 O O . GLN A 1 90 ? -5.279 -7.448 19.931 1.00 95.50 90 GLN A O 1
ATOM 708 N N . ILE A 1 91 ? -4.117 -6.067 18.586 1.00 93.81 91 ILE A N 1
ATOM 709 C CA . ILE A 1 91 ? -3.783 -5.107 19.648 1.00 93.81 91 ILE A CA 1
ATOM 710 C C . ILE A 1 91 ? -5.042 -4.431 20.186 1.00 93.81 91 ILE A C 1
ATOM 712 O O . ILE A 1 91 ? -5.233 -4.396 21.397 1.00 93.81 91 ILE A O 1
ATOM 716 N N . LEU A 1 92 ? -5.913 -3.928 19.311 1.00 93.38 92 LEU A N 1
ATOM 717 C CA . LEU A 1 92 ? -7.151 -3.261 19.714 1.00 93.38 92 LEU A CA 1
ATOM 718 C C . LEU A 1 92 ? -8.042 -4.193 20.537 1.00 93.38 92 LEU A C 1
ATOM 720 O O . LEU A 1 92 ? -8.581 -3.772 21.552 1.00 93.38 92 LEU A O 1
ATOM 724 N N . SER A 1 93 ? -8.132 -5.472 20.164 1.00 94.00 93 SER A N 1
ATOM 725 C CA . SER A 1 93 ? -8.862 -6.467 20.952 1.00 94.00 93 SER A CA 1
ATOM 726 C C . SER A 1 93 ? -8.245 -6.697 22.334 1.00 94.00 93 SER A C 1
ATOM 728 O O . SER A 1 93 ? -8.986 -6.902 23.292 1.00 94.00 93 SER A O 1
ATOM 730 N N . GLN A 1 94 ? -6.915 -6.680 22.457 1.00 93.12 94 GLN A N 1
ATOM 731 C CA . GLN A 1 94 ? -6.251 -6.786 23.760 1.00 93.12 94 GLN A CA 1
ATOM 732 C C . GLN A 1 94 ? -6.460 -5.528 24.606 1.00 93.12 94 GLN A C 1
ATOM 734 O O . GLN A 1 94 ? -6.672 -5.636 25.809 1.00 93.12 94 GLN A O 1
ATOM 739 N N . ILE A 1 95 ? -6.435 -4.345 23.989 1.00 90.94 95 ILE A N 1
ATOM 740 C CA . ILE A 1 95 ? -6.722 -3.077 24.669 1.00 90.94 95 ILE A CA 1
ATOM 741 C C . ILE A 1 95 ? -8.162 -3.065 25.183 1.00 90.94 95 ILE A C 1
ATOM 743 O O . ILE A 1 95 ? -8.375 -2.72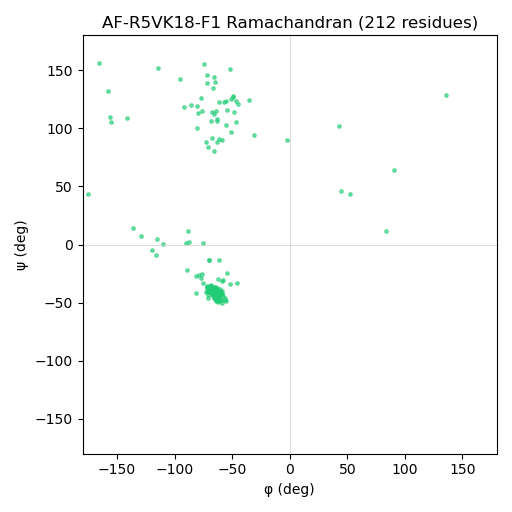3 26.340 1.00 90.94 95 ILE A O 1
ATOM 747 N N . ASP A 1 96 ? -9.127 -3.474 24.360 1.00 89.06 96 ASP A N 1
ATOM 748 C CA . ASP A 1 96 ? -10.543 -3.529 24.734 1.00 89.06 96 ASP A CA 1
ATOM 749 C C . ASP A 1 96 ? -10.781 -4.505 25.897 1.00 89.06 96 ASP A C 1
ATOM 751 O O . ASP A 1 96 ? -11.415 -4.151 26.890 1.00 89.06 96 ASP A O 1
ATOM 755 N N . ALA A 1 97 ? -10.173 -5.696 25.842 1.00 92.88 97 ALA A N 1
ATOM 756 C CA . ALA A 1 97 ? -10.236 -6.667 26.933 1.00 92.88 97 ALA A CA 1
ATOM 757 C C . ALA A 1 97 ? -9.627 -6.118 28.235 1.00 92.88 97 ALA A C 1
ATOM 759 O O . ALA A 1 97 ? -10.247 -6.219 29.294 1.00 92.88 97 ALA A O 1
ATOM 760 N N . ASN A 1 98 ? -8.449 -5.492 28.157 1.00 89.88 98 ASN A N 1
ATOM 761 C CA . ASN A 1 98 ? -7.802 -4.883 29.319 1.00 89.88 98 ASN A CA 1
ATOM 762 C C . ASN A 1 98 ? -8.639 -3.724 29.881 1.00 89.88 98 ASN A C 1
ATOM 764 O O . ASN A 1 98 ? -8.787 -3.601 31.093 1.00 89.88 98 ASN A O 1
ATOM 768 N N . HIS A 1 99 ? -9.209 -2.883 29.016 1.00 92.56 99 HIS A N 1
ATOM 769 C CA . HIS A 1 99 ? -10.078 -1.783 29.425 1.00 92.56 99 HIS A CA 1
ATOM 770 C C . HIS A 1 99 ? -11.331 -2.303 30.136 1.00 92.56 99 HIS A C 1
ATOM 772 O O . HIS A 1 99 ? -11.683 -1.809 31.208 1.00 92.56 99 HIS A O 1
ATOM 778 N N . GLN A 1 100 ? -11.962 -3.348 29.592 1.00 86.50 100 GLN A N 1
ATOM 779 C CA . GLN A 1 100 ? -13.101 -4.005 30.224 1.00 86.50 100 GLN A CA 1
ATOM 780 C C . GLN A 1 100 ? -12.732 -4.587 31.595 1.00 86.50 100 GLN A C 1
ATOM 782 O O . GLN A 1 100 ? -13.522 -4.470 32.533 1.00 86.50 100 GLN A O 1
ATOM 787 N N . GLU A 1 101 ? -11.549 -5.188 31.734 1.00 84.56 101 GLU A N 1
ATOM 788 C CA . GLU A 1 101 ? -11.075 -5.725 33.011 1.00 84.56 101 GLU A CA 1
ATOM 789 C C . GLU A 1 101 ? -10.860 -4.613 34.046 1.00 84.56 101 GLU A C 1
ATOM 791 O O . GLU A 1 101 ? -11.329 -4.731 35.176 1.00 84.56 101 GLU A O 1
ATOM 796 N N . VAL A 1 102 ? -10.237 -3.498 33.658 1.00 86.62 102 VAL A N 1
ATOM 797 C CA . VAL A 1 102 ? -10.029 -2.341 34.546 1.00 86.62 102 VAL A CA 1
ATOM 798 C C . VAL A 1 102 ? -11.361 -1.732 34.990 1.00 86.62 102 VAL A C 1
ATOM 800 O O . VAL A 1 102 ? -11.558 -1.490 36.181 1.00 86.62 102 VAL A O 1
ATOM 803 N N . VAL A 1 103 ? -12.309 -1.542 34.068 1.00 84.94 103 VAL A N 1
ATOM 804 C CA . VAL A 1 103 ? -13.659 -1.054 34.402 1.00 84.94 103 VAL A CA 1
ATOM 805 C C . VAL A 1 103 ? -14.384 -2.039 35.318 1.00 84.94 103 VAL A C 1
ATOM 807 O O . VAL A 1 103 ? -15.063 -1.631 36.260 1.00 84.94 103 VAL A O 1
ATOM 810 N N . PHE A 1 104 ? -14.230 -3.343 35.084 1.00 88.38 104 PHE A N 1
ATOM 811 C CA . PHE A 1 104 ? -14.786 -4.367 35.961 1.00 88.38 104 PHE A CA 1
ATOM 812 C C . PHE A 1 104 ? -14.194 -4.292 37.373 1.00 88.38 104 PHE A C 1
ATOM 814 O O . PHE A 1 104 ? -14.953 -4.326 38.341 1.00 88.38 104 PHE A O 1
ATOM 821 N N . MET A 1 105 ? -12.873 -4.140 37.508 1.00 87.31 105 MET A N 1
ATOM 822 C CA . MET A 1 105 ? -12.228 -3.965 38.812 1.00 87.31 105 MET A CA 1
ATOM 823 C C . MET A 1 105 ? -12.735 -2.707 39.523 1.00 87.31 105 MET A C 1
ATOM 825 O O . MET A 1 105 ? -13.036 -2.776 40.711 1.00 87.31 105 MET A O 1
ATOM 829 N N . TYR A 1 106 ? -12.895 -1.592 38.807 1.00 84.62 106 TYR A N 1
ATOM 830 C CA . TYR A 1 106 ? -13.456 -0.359 39.365 1.00 84.62 106 TYR A CA 1
ATOM 831 C C . TYR A 1 106 ? -14.893 -0.556 39.869 1.00 84.62 106 TYR A C 1
ATOM 833 O O . TYR A 1 106 ? -15.202 -0.224 41.012 1.00 84.62 106 TYR A O 1
ATOM 841 N N . ASN A 1 107 ? -15.753 -1.182 39.059 1.00 81.50 107 ASN A N 1
ATOM 842 C CA . ASN A 1 107 ? -17.130 -1.482 39.452 1.00 81.50 107 ASN A CA 1
ATOM 843 C C . ASN A 1 107 ? -17.188 -2.409 40.675 1.00 81.50 107 ASN A C 1
ATOM 845 O O . ASN A 1 107 ? -18.003 -2.188 41.567 1.00 81.50 107 ASN A O 1
ATOM 849 N N . LEU A 1 108 ? -16.315 -3.420 40.742 1.00 87.19 108 LEU A N 1
ATOM 850 C CA . LEU A 1 108 ? -16.254 -4.348 41.870 1.00 87.19 108 LEU A CA 1
ATOM 851 C C . LEU A 1 108 ? -15.738 -3.671 43.146 1.00 87.19 108 LEU A C 1
ATOM 853 O O . LEU A 1 108 ? -16.239 -3.963 44.230 1.00 87.19 108 LEU A O 1
ATOM 857 N N . LEU A 1 109 ? -14.751 -2.778 43.032 1.00 83.50 109 LEU A N 1
ATOM 858 C CA . LEU A 1 109 ? -14.267 -1.979 44.159 1.00 83.50 109 LEU A CA 1
ATOM 859 C C . LEU A 1 109 ? -15.371 -1.061 44.686 1.00 83.50 109 LEU A C 1
ATOM 861 O O . LEU A 1 109 ? -15.616 -1.063 45.889 1.00 83.50 109 LEU A O 1
ATOM 865 N N . GLY A 1 110 ? -16.095 -0.375 43.800 1.00 82.62 110 GLY A N 1
ATOM 866 C CA . GLY A 1 110 ? -17.243 0.447 44.186 1.00 82.62 110 GLY A CA 1
ATOM 867 C C . GLY A 1 110 ? -18.386 -0.372 44.797 1.00 82.62 110 GLY A C 1
ATOM 868 O O . GLY A 1 110 ? -18.994 0.041 45.781 1.00 82.62 110 GLY A O 1
ATOM 869 N N . GLU A 1 111 ? -18.676 -1.567 44.274 1.00 86.94 111 GLU A N 1
ATOM 870 C CA . GLU A 1 111 ? -19.657 -2.481 44.876 1.00 86.94 111 GLU A CA 1
ATOM 871 C C . GLU A 1 111 ? -19.209 -2.939 46.272 1.00 86.94 111 GLU A C 1
ATOM 873 O O . GLU A 1 111 ? -20.013 -2.936 47.203 1.00 86.94 111 GLU A O 1
ATOM 878 N N . LYS A 1 112 ? -17.920 -3.259 46.450 1.00 84.62 112 LYS A N 1
ATOM 879 C CA . LYS A 1 112 ? -17.349 -3.648 47.748 1.00 84.62 112 LYS A CA 1
ATOM 880 C C . LYS A 1 112 ? -17.348 -2.513 48.757 1.00 84.62 112 LYS A C 1
ATOM 882 O O . LYS A 1 112 ? -17.626 -2.756 49.928 1.00 84.62 112 LYS A O 1
ATOM 887 N N . GLU A 1 113 ? -17.050 -1.298 48.322 1.00 79.38 113 GLU A N 1
ATOM 888 C CA . GLU A 1 113 ? -17.136 -0.106 49.157 1.00 79.38 113 GLU A CA 1
ATOM 889 C C . GLU A 1 113 ? -18.580 0.144 49.601 1.00 79.38 113 GLU A C 1
ATOM 891 O O . GLU A 1 113 ? -18.835 0.343 50.788 1.00 79.38 113 GLU A O 1
ATOM 896 N N . ASN A 1 114 ? -19.539 0.048 48.677 1.00 82.12 114 ASN A N 1
ATOM 897 C CA . ASN A 1 114 ? -20.959 0.188 48.991 1.00 82.12 114 ASN A CA 1
ATOM 898 C C . ASN A 1 114 ? -21.455 -0.912 49.939 1.00 82.12 114 ASN A C 1
ATOM 900 O O . ASN A 1 114 ? -22.166 -0.604 50.892 1.00 82.12 114 ASN A O 1
ATOM 904 N N . GLU A 1 115 ? -21.046 -2.167 49.737 1.00 78.50 115 GLU A N 1
ATOM 905 C CA . GLU A 1 115 ? -21.356 -3.286 50.637 1.00 78.50 115 GLU A CA 1
ATOM 906 C C . GLU A 1 115 ? -20.749 -3.057 52.031 1.00 78.50 115 GLU A C 1
ATOM 908 O O . GLU A 1 115 ? -21.420 -3.252 53.046 1.00 78.50 115 GLU A O 1
ATOM 913 N N . LEU A 1 116 ? -19.502 -2.579 52.107 1.00 72.81 116 LEU A N 1
ATOM 914 C CA . LEU A 1 116 ? -18.852 -2.229 53.371 1.00 72.81 116 LEU A CA 1
ATOM 915 C C . LEU A 1 116 ? -19.597 -1.089 54.079 1.00 72.81 116 LEU A C 1
ATOM 917 O O . LEU A 1 116 ? -19.857 -1.168 55.280 1.00 72.81 116 LEU A O 1
ATOM 921 N N . LYS A 1 117 ? -19.981 -0.053 53.331 1.00 79.75 117 LYS A N 1
ATOM 922 C CA . LYS A 1 117 ? -20.738 1.095 53.832 1.00 79.75 117 LYS A CA 1
ATOM 923 C C . LYS A 1 117 ? -22.127 0.678 54.295 1.00 79.75 117 LYS A C 1
ATOM 925 O O . LYS A 1 117 ? -22.559 1.156 55.336 1.00 79.75 117 LYS A O 1
ATOM 930 N N . GLU A 1 118 ? -22.804 -0.235 53.601 1.00 81.00 118 GLU A N 1
ATOM 931 C CA . GLU A 1 118 ? -24.103 -0.793 54.003 1.00 81.00 118 GLU A CA 1
ATOM 932 C C . GLU A 1 118 ? -23.994 -1.680 55.251 1.00 81.00 118 GLU A C 1
ATOM 934 O O . GLU A 1 118 ? -24.854 -1.603 56.125 1.00 81.00 118 GLU A O 1
ATOM 939 N N . LEU A 1 119 ? -22.924 -2.468 55.396 1.00 75.88 119 LEU A N 1
ATOM 940 C CA . LEU A 1 119 ? -22.659 -3.248 56.611 1.00 75.88 119 LEU A CA 1
ATOM 941 C C . LEU A 1 119 ? -22.311 -2.349 57.809 1.00 75.88 119 LEU A C 1
ATOM 943 O O . LEU A 1 119 ? -22.759 -2.618 58.923 1.00 75.88 119 LEU A O 1
ATOM 947 N N . MET A 1 120 ? -21.560 -1.266 57.591 1.00 65.31 120 MET A N 1
ATOM 948 C CA . MET A 1 120 ? -21.246 -0.262 58.620 1.00 65.31 120 MET A CA 1
ATOM 949 C C . MET A 1 120 ? -22.454 0.614 58.977 1.00 65.31 120 MET A C 1
ATOM 951 O O . MET A 1 120 ? -22.641 0.958 60.140 1.00 65.31 120 MET A O 1
ATOM 955 N N . THR A 1 121 ? -23.300 0.944 57.999 1.00 65.25 121 THR A N 1
ATOM 956 C CA . THR A 1 121 ? -24.593 1.629 58.203 1.00 65.25 121 THR A CA 1
ATOM 957 C C . THR A 1 121 ? -25.738 0.649 58.464 1.00 65.25 121 THR A C 1
ATOM 959 O O . THR A 1 121 ? -26.908 1.045 58.473 1.00 65.25 121 THR A O 1
ATOM 962 N N . GLY A 1 122 ? -25.396 -0.621 58.717 1.00 51.44 122 GLY A N 1
ATOM 963 C CA . GLY A 1 122 ? -26.291 -1.726 59.000 1.00 51.44 122 GLY A CA 1
ATOM 964 C C . GLY A 1 122 ? -27.328 -1.328 60.034 1.00 51.44 122 GLY A C 1
ATOM 965 O O . GLY A 1 122 ? -27.054 -1.209 61.226 1.00 51.44 122 GLY A O 1
ATOM 966 N N . LYS A 1 123 ? -28.541 -1.130 59.521 1.00 49.22 123 LYS A N 1
ATOM 967 C CA . LYS A 1 123 ? -29.792 -0.930 60.238 1.00 49.22 123 LYS A CA 1
ATOM 968 C C . LYS A 1 123 ? -29.978 -2.042 61.269 1.00 49.22 123 LYS A C 1
ATOM 970 O O . LYS A 1 123 ? -30.513 -3.104 60.960 1.00 49.22 123 LYS A O 1
ATOM 975 N N . VAL A 1 124 ? -29.604 -1.764 62.512 1.00 40.19 124 VAL A N 1
ATOM 976 C CA . VAL A 1 124 ? -30.251 -2.372 63.673 1.00 40.19 124 VAL A CA 1
ATOM 977 C C . VAL A 1 124 ? -31.686 -1.846 63.666 1.00 40.19 124 VAL A C 1
ATOM 979 O O . VAL A 1 124 ? -31.928 -0.648 63.807 1.00 40.19 124 VAL A O 1
ATOM 982 N N . THR A 1 125 ? -32.645 -2.732 63.410 1.00 42.09 125 THR A N 1
ATOM 983 C CA . THR A 1 125 ? -34.061 -2.486 63.701 1.00 42.09 125 THR A CA 1
ATOM 984 C C . THR A 1 125 ? -34.186 -1.973 65.138 1.00 42.09 125 THR A C 1
ATOM 986 O O . THR A 1 125 ? -33.652 -2.634 66.030 1.00 42.09 125 THR A O 1
ATOM 989 N N . PRO A 1 126 ? -34.860 -0.834 65.390 1.00 40.66 126 PRO A N 1
ATOM 990 C CA . PRO A 1 126 ? -35.081 -0.355 66.744 1.00 40.66 126 PRO A CA 1
ATOM 991 C C . PRO A 1 126 ? -36.127 -1.256 67.406 1.00 40.66 126 PRO A C 1
ATOM 993 O O . PRO A 1 126 ? -37.325 -1.008 67.315 1.00 40.66 126 PRO A O 1
ATOM 996 N N . GLU A 1 127 ? -35.670 -2.338 68.025 1.00 38.53 127 GLU A N 1
ATOM 997 C CA . GLU A 1 127 ? -36.391 -2.957 69.131 1.00 38.53 127 GLU A CA 1
ATOM 998 C C . GLU A 1 127 ? -35.941 -2.210 70.388 1.00 38.53 127 GLU A C 1
ATOM 1000 O O . GLU A 1 127 ? -34.747 -2.114 70.682 1.00 38.53 127 GLU A O 1
ATOM 1005 N N . GLU A 1 128 ? -36.912 -1.594 71.058 1.00 46.91 128 GLU A N 1
ATOM 1006 C CA . GLU A 1 128 ? -36.745 -0.958 72.357 1.00 46.91 128 GLU A CA 1
ATOM 1007 C C . GLU A 1 128 ? -36.145 -1.957 73.352 1.00 46.91 128 GLU A C 1
ATOM 1009 O O . GLU A 1 128 ? -36.793 -2.930 73.719 1.00 46.91 128 GLU A O 1
ATOM 1014 N N . ASP A 1 129 ? -34.939 -1.688 73.840 1.00 34.50 129 ASP A N 1
ATOM 1015 C CA . ASP A 1 129 ? -34.712 -1.716 75.280 1.00 34.50 129 ASP A CA 1
ATOM 1016 C C . ASP A 1 129 ? -33.489 -0.873 75.627 1.00 34.50 129 ASP A C 1
ATOM 1018 O O . ASP A 1 129 ? -32.451 -0.908 74.961 1.00 34.50 129 ASP A O 1
ATOM 1022 N N . GLY A 1 130 ? -33.666 -0.030 76.639 1.00 43.34 130 GLY A N 1
ATOM 1023 C CA . GLY A 1 130 ? -32.663 0.928 77.058 1.00 43.34 130 GLY A CA 1
ATOM 1024 C C . GLY A 1 130 ? -31.436 0.241 77.641 1.00 43.34 130 GLY A C 1
ATOM 1025 O O . GLY A 1 130 ? -31.553 -0.612 78.507 1.00 43.34 130 GLY A O 1
ATOM 1026 N N . ASP A 1 131 ? -30.256 0.687 77.232 1.00 34.66 131 ASP A N 1
ATOM 1027 C CA . ASP A 1 131 ? -29.331 1.287 78.182 1.00 34.66 131 ASP A CA 1
ATOM 1028 C C . ASP A 1 131 ? -28.211 2.036 77.460 1.00 34.66 131 ASP A C 1
ATOM 1030 O O . ASP A 1 131 ? -27.899 1.825 76.290 1.00 34.66 131 ASP A O 1
ATOM 1034 N N . THR A 1 132 ? -27.651 2.981 78.194 1.00 46.22 132 THR A N 1
ATOM 1035 C CA . THR A 1 132 ? -26.696 3.991 77.746 1.00 46.22 132 THR A CA 1
ATOM 1036 C C . THR A 1 132 ? -25.397 3.384 77.206 1.00 46.22 132 THR A C 1
ATOM 1038 O O . THR A 1 132 ? -24.654 2.764 77.961 1.00 46.22 132 THR A O 1
ATOM 1041 N N . PHE A 1 133 ? -25.035 3.696 75.959 1.00 34.09 133 PHE A N 1
ATOM 1042 C CA . PHE A 1 133 ? -23.632 3.879 75.576 1.00 34.09 133 PHE A CA 1
ATOM 1043 C C . PHE A 1 133 ? -23.553 4.779 74.340 1.00 34.09 133 PHE A C 1
ATOM 1045 O O . PHE A 1 133 ? -23.953 4.380 73.253 1.00 34.09 133 PHE A O 1
ATOM 1052 N N . MET A 1 134 ? -23.063 6.007 74.510 1.00 46.75 134 MET A N 1
ATOM 1053 C CA . MET A 1 134 ? -22.553 6.805 73.396 1.00 46.75 134 MET A CA 1
ATOM 1054 C C . MET A 1 134 ? -21.175 6.236 73.037 1.00 46.75 134 MET A C 1
ATOM 1056 O O . MET A 1 134 ? -20.277 6.335 73.876 1.00 46.75 134 MET A O 1
ATOM 1060 N N . PRO A 1 135 ? -20.956 5.657 71.846 1.00 39.06 135 PRO A N 1
ATOM 1061 C CA . PRO A 1 135 ? -19.613 5.582 71.309 1.00 39.06 135 PRO A CA 1
ATOM 1062 C C . PRO A 1 135 ? -19.279 6.974 70.766 1.00 39.06 135 PRO A C 1
ATOM 1064 O O . PRO A 1 135 ? -20.051 7.551 70.002 1.00 39.06 135 PRO A O 1
ATOM 1067 N N . GLU A 1 136 ? -18.159 7.536 71.208 1.00 43.78 136 GLU A N 1
ATOM 1068 C CA . GLU A 1 136 ? -17.584 8.742 70.615 1.00 43.78 136 GLU A CA 1
ATOM 1069 C C . GLU A 1 136 ? -17.466 8.542 69.097 1.00 43.78 136 GLU A C 1
ATOM 1071 O O . GLU A 1 136 ? -16.907 7.542 68.642 1.00 43.78 136 GLU A O 1
ATOM 1076 N N . GLU A 1 137 ? -18.038 9.464 68.319 1.00 43.91 137 GLU A N 1
ATOM 1077 C CA . GLU A 1 137 ? -17.876 9.485 66.867 1.00 43.91 137 GLU A CA 1
ATOM 1078 C C . GLU A 1 137 ? -16.375 9.519 66.542 1.00 43.91 137 GLU A C 1
ATOM 1080 O O . GLU A 1 137 ? -15.683 10.443 66.987 1.00 43.91 137 GLU A O 1
ATOM 1085 N N . PRO A 1 138 ? -15.831 8.570 65.758 1.00 38.12 138 PRO A N 1
ATOM 1086 C CA . PRO A 1 138 ? -14.573 8.841 65.103 1.00 38.12 138 PRO A CA 1
ATOM 1087 C C . PRO A 1 138 ? -14.873 9.927 64.074 1.00 38.12 138 PRO A C 1
ATOM 1089 O O . PRO A 1 138 ? -15.632 9.713 63.127 1.00 38.12 138 PRO A O 1
ATOM 1092 N N . VAL A 1 139 ? -14.295 11.107 64.287 1.00 41.75 139 VAL A N 1
ATOM 1093 C CA . VAL A 1 139 ? -14.156 12.131 63.255 1.00 41.75 139 VAL A CA 1
ATOM 1094 C C . VAL A 1 139 ? -13.353 11.484 62.129 1.00 41.75 139 VAL A C 1
ATOM 1096 O O . VAL A 1 139 ? -12.126 11.474 62.159 1.00 41.75 139 VAL A O 1
ATOM 1099 N N . MET A 1 140 ? -14.047 10.857 61.179 1.00 37.94 140 MET A N 1
ATOM 1100 C CA . MET A 1 140 ? -13.462 10.543 59.889 1.00 37.94 140 MET A CA 1
ATOM 1101 C C . MET A 1 140 ? -13.268 11.891 59.217 1.00 37.94 140 MET A C 1
ATOM 1103 O O . MET A 1 140 ? -14.235 12.564 58.852 1.00 37.94 140 MET A O 1
ATOM 1107 N N . GLU A 1 141 ? -12.011 12.319 59.161 1.00 44.75 141 GLU A N 1
ATOM 1108 C CA . GLU A 1 141 ? -11.576 13.354 58.241 1.00 44.75 141 GLU A CA 1
ATOM 1109 C C . GLU A 1 141 ? -12.189 13.014 56.881 1.00 44.75 141 GLU A C 1
ATOM 1111 O O . GLU A 1 141 ? -12.032 11.903 56.376 1.00 44.75 141 GLU A O 1
ATOM 1116 N N . GLN A 1 142 ? -12.988 13.941 56.352 1.00 41.94 142 GLN A N 1
ATOM 1117 C CA . GLN A 1 142 ? -13.417 13.901 54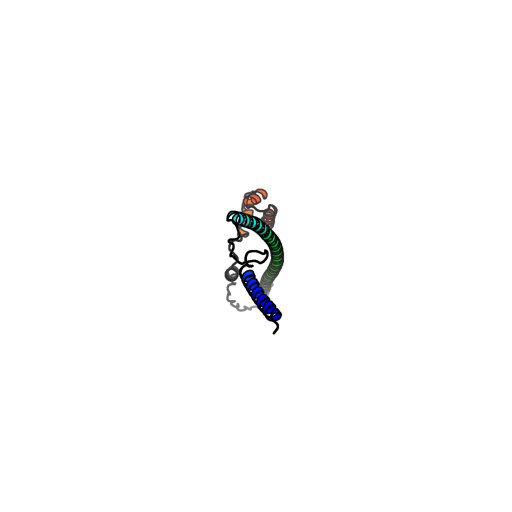.965 1.00 41.94 142 GLN A CA 1
ATOM 1118 C C . GLN A 1 142 ? -12.141 14.030 54.135 1.00 41.94 142 GLN A C 1
ATOM 1120 O O . GLN A 1 142 ? -11.705 15.139 53.835 1.00 41.94 142 GLN A O 1
ATOM 1125 N N . GLU A 1 143 ? -11.495 12.907 53.831 1.00 44.19 143 GLU A N 1
ATOM 1126 C CA . GLU A 1 143 ? -10.673 12.832 52.637 1.00 44.19 143 GLU A CA 1
ATOM 1127 C C . GLU A 1 143 ? -11.656 13.032 51.487 1.00 44.19 143 GLU A C 1
ATOM 1129 O O . GLU A 1 143 ? -12.541 12.207 51.254 1.00 44.19 143 GLU A O 1
ATOM 1134 N N . GLU A 1 144 ? -11.595 14.224 50.892 1.00 45.09 144 GLU A N 1
ATOM 1135 C CA . GLU A 1 144 ? -12.324 14.556 49.677 1.00 45.09 144 GLU A CA 1
ATOM 1136 C C . GLU A 1 144 ? -12.130 13.401 48.692 1.00 45.09 144 GLU A C 1
ATOM 1138 O O . GLU A 1 144 ? -10.994 13.017 48.406 1.00 45.09 144 GLU A O 1
ATOM 1143 N N . GLU A 1 145 ? -13.238 12.812 48.230 1.00 50.19 145 GLU A N 1
ATOM 1144 C CA . GLU A 1 145 ? -13.195 11.819 47.161 1.00 50.19 145 GLU A CA 1
ATOM 1145 C C . GLU A 1 145 ? -12.346 12.396 46.021 1.00 50.19 145 GLU A C 1
ATOM 1147 O O . GLU A 1 145 ? -12.605 13.532 45.605 1.00 50.19 145 GLU A O 1
ATOM 1152 N N . PRO A 1 146 ? -11.313 11.684 45.533 1.00 42.00 146 PRO A N 1
ATOM 1153 C CA . PRO A 1 146 ? -10.563 12.176 44.398 1.00 42.00 146 PRO A CA 1
ATOM 1154 C C . PRO A 1 146 ? -11.537 12.220 43.225 1.00 42.00 146 PRO A C 1
ATOM 1156 O O . PRO A 1 146 ? -12.096 11.204 42.812 1.00 42.00 146 PRO A O 1
ATOM 1159 N N . ASP A 1 147 ? -11.791 13.438 42.762 1.00 46.91 147 ASP A N 1
ATOM 1160 C CA . ASP A 1 147 ? -12.718 13.763 41.692 1.00 46.91 147 ASP A CA 1
ATOM 1161 C C . ASP A 1 147 ? -12.336 12.950 40.443 1.00 46.91 147 ASP A C 1
ATOM 1163 O O . ASP A 1 147 ? -11.344 13.233 39.766 1.00 46.91 147 ASP A O 1
ATOM 1167 N N . ALA A 1 148 ? -13.092 11.883 40.169 1.00 51.03 148 ALA A N 1
ATOM 1168 C CA . ALA A 1 148 ? -12.815 10.920 39.101 1.00 51.03 148 ALA A CA 1
ATOM 1169 C C . ALA A 1 148 ? -12.835 11.560 37.697 1.00 51.03 148 ALA A C 1
ATOM 1171 O O . ALA A 1 148 ? -12.376 10.957 36.722 1.00 51.03 148 ALA A O 1
ATOM 1172 N N . GLU A 1 149 ? -13.355 12.785 37.587 1.00 51.12 149 GLU A N 1
ATOM 1173 C CA . GLU A 1 149 ? -13.323 13.598 36.373 1.00 51.12 149 GLU A CA 1
ATOM 1174 C C . GLU A 1 149 ? -11.927 14.204 36.119 1.00 51.12 149 GLU A C 1
ATOM 1176 O O . GLU A 1 149 ? -11.501 14.265 34.967 1.00 51.12 149 GLU A O 1
ATOM 1181 N N . LEU A 1 150 ? -11.159 14.550 37.165 1.00 51.00 150 LEU A N 1
ATOM 1182 C CA . LEU A 1 150 ? -9.835 15.185 37.039 1.00 51.00 150 LEU A CA 1
ATOM 1183 C C . LEU A 1 150 ? -8.717 14.203 36.646 1.00 51.00 150 LEU A C 1
ATOM 1185 O O . LEU A 1 150 ? -7.750 14.595 35.990 1.00 51.00 150 LEU A O 1
ATOM 1189 N N . GLU A 1 151 ? -8.827 12.922 37.015 1.00 56.75 151 GLU A N 1
ATOM 1190 C CA . GLU A 1 151 ? -7.793 11.920 36.701 1.00 56.75 151 GLU A CA 1
ATOM 1191 C C . GLU A 1 151 ? -7.900 11.357 35.277 1.00 56.75 151 GLU A C 1
ATOM 1193 O O . GLU A 1 151 ? -6.879 10.985 34.690 1.00 56.75 151 GLU A O 1
ATOM 1198 N N . LYS A 1 152 ? -9.102 11.342 34.678 1.00 55.91 152 LYS A N 1
ATOM 1199 C CA . LYS A 1 152 ? -9.256 10.997 33.253 1.00 55.91 152 LYS A CA 1
ATOM 1200 C C . LYS A 1 152 ? -8.573 12.021 32.356 1.00 55.91 152 LYS A C 1
ATOM 1202 O O . LYS A 1 152 ? -7.862 11.623 31.439 1.00 55.91 152 LYS A O 1
ATOM 1207 N N . ASP A 1 153 ? -8.732 13.305 32.664 1.00 54.91 153 ASP A N 1
ATOM 1208 C CA . ASP A 1 153 ? -8.133 14.394 31.891 1.00 54.91 153 ASP A CA 1
ATOM 1209 C C . ASP A 1 153 ? -6.596 14.347 31.943 1.00 54.91 153 ASP A C 1
ATOM 1211 O O . ASP A 1 153 ? -5.932 14.518 30.920 1.00 54.91 153 ASP A O 1
ATOM 1215 N N . ALA A 1 154 ? -6.018 14.026 33.106 1.00 63.91 154 ALA A N 1
ATOM 1216 C CA . ALA A 1 154 ? -4.570 13.884 33.265 1.00 63.91 154 ALA A CA 1
ATOM 1217 C C . ALA A 1 154 ? -4.006 12.659 32.520 1.00 63.91 154 ALA A C 1
ATOM 1219 O O . ALA A 1 154 ? -2.912 12.717 31.950 1.00 63.91 154 ALA A O 1
ATOM 1220 N N . LEU A 1 155 ? -4.742 11.544 32.501 1.00 56.50 155 LEU A N 1
ATOM 1221 C CA . LEU A 1 155 ? -4.334 10.337 31.781 1.00 56.50 155 LEU A CA 1
ATOM 1222 C C . LEU A 1 155 ? -4.454 10.520 30.259 1.00 56.50 155 LEU A C 1
ATOM 1224 O O . LEU A 1 155 ? -3.575 10.070 29.517 1.00 56.50 155 LEU A O 1
ATOM 1228 N N . ASP A 1 156 ? -5.488 11.237 29.812 1.00 55.50 156 ASP A N 1
ATOM 1229 C CA . ASP A 1 156 ? -5.693 11.624 28.415 1.00 55.50 156 ASP A CA 1
ATOM 1230 C C . ASP A 1 156 ? -4.621 12.627 27.940 1.00 55.50 156 ASP A C 1
ATOM 1232 O O . ASP A 1 156 ? -4.118 12.494 26.820 1.00 55.50 156 ASP A O 1
ATOM 1236 N N . GLU A 1 157 ? -4.187 13.577 28.782 1.00 62.38 157 GLU A N 1
ATOM 1237 C CA . GLU A 1 157 ? -3.071 14.491 28.471 1.00 62.38 157 GLU A CA 1
ATOM 1238 C C . GLU A 1 157 ? -1.733 13.755 28.309 1.00 62.38 157 GLU A C 1
ATOM 1240 O O . GLU A 1 157 ? -1.026 13.980 27.322 1.00 62.38 157 GLU A O 1
ATOM 1245 N N . ILE A 1 158 ? -1.400 12.826 29.212 1.00 64.00 158 ILE A N 1
ATOM 1246 C CA . ILE A 1 158 ? -0.152 12.040 29.138 1.00 64.00 158 ILE A CA 1
ATOM 1247 C C . ILE A 1 158 ? -0.135 11.162 27.877 1.00 64.00 158 ILE A C 1
ATOM 1249 O O . ILE A 1 158 ? 0.892 11.037 27.200 1.00 64.00 158 ILE A O 1
ATOM 1253 N N . PHE A 1 159 ? -1.282 10.581 27.517 1.00 53.72 159 PHE A N 1
ATOM 1254 C CA . PHE A 1 159 ? -1.424 9.784 26.299 1.00 53.72 159 PHE A CA 1
ATOM 1255 C C . PHE A 1 159 ? -1.255 10.644 25.032 1.00 53.72 159 PHE A C 1
ATOM 1257 O O . PHE A 1 159 ? -0.615 10.214 24.063 1.00 53.72 159 PHE A O 1
ATOM 1264 N N . LYS A 1 160 ? -1.758 11.886 25.062 1.00 58.09 160 LYS A N 1
ATOM 1265 C CA . LYS A 1 160 ? -1.661 12.865 23.969 1.00 58.09 160 LYS A CA 1
ATOM 1266 C C . LYS A 1 160 ? -0.235 13.398 23.778 1.00 58.09 160 LYS A C 1
ATOM 1268 O O . LYS A 1 160 ? 0.216 13.512 22.636 1.00 58.09 160 LYS A O 1
ATOM 1273 N N . GLU A 1 161 ? 0.495 13.668 24.862 1.00 59.78 161 GLU A N 1
ATOM 1274 C CA . GLU A 1 161 ? 1.885 14.149 24.807 1.00 59.78 161 GLU A CA 1
ATOM 1275 C C . GLU A 1 161 ? 2.874 13.080 24.326 1.00 59.78 161 GLU A C 1
ATOM 1277 O O . GLU A 1 161 ? 3.812 13.386 23.585 1.00 59.78 161 GLU A O 1
ATOM 1282 N N . GLN A 1 162 ? 2.682 11.822 24.729 1.00 46.28 162 GLN A N 1
ATOM 1283 C CA . GLN A 1 162 ? 3.701 10.789 24.540 1.00 46.28 162 GLN A CA 1
ATOM 1284 C C . GLN A 1 162 ? 3.597 10.043 23.197 1.00 46.28 162 GLN A C 1
ATOM 1286 O O . GLN A 1 162 ? 4.598 9.484 22.741 1.00 46.28 162 GLN A O 1
ATOM 1291 N N . TRP A 1 163 ? 2.428 10.045 22.543 1.00 47.09 163 TRP A N 1
ATOM 1292 C CA . TRP A 1 163 ? 2.177 9.213 21.354 1.00 47.09 163 TRP A CA 1
ATOM 1293 C C . TRP A 1 163 ? 1.597 9.924 20.129 1.00 47.09 163 TRP A C 1
ATOM 1295 O O . TRP A 1 163 ? 1.324 9.248 19.141 1.00 47.09 163 TRP A O 1
ATOM 1305 N N . GLY A 1 164 ? 1.483 11.259 20.133 1.00 49.47 164 GLY A N 1
ATOM 1306 C CA . GLY A 1 164 ? 1.312 12.063 18.914 1.00 49.47 164 GLY A CA 1
ATOM 1307 C C . GLY A 1 164 ? 0.300 11.503 17.908 1.00 49.47 164 GLY A C 1
ATOM 1308 O O . GLY A 1 164 ? 0.604 11.413 16.718 1.00 49.47 164 GLY A O 1
ATOM 1309 N N . ALA A 1 165 ? -0.876 11.083 18.375 1.00 43.66 165 ALA A N 1
ATOM 1310 C CA . ALA A 1 165 ? -1.960 10.696 17.488 1.00 43.66 165 ALA A CA 1
ATOM 1311 C C . ALA A 1 165 ? -2.636 11.976 16.987 1.00 43.66 165 ALA A C 1
ATOM 1313 O O . ALA A 1 165 ? -3.199 12.751 17.758 1.00 43.66 165 ALA A O 1
ATOM 1314 N N . SER A 1 166 ? -2.493 12.207 15.686 1.00 39.94 166 SER A N 1
ATOM 1315 C CA . SER A 1 166 ? -3.060 13.304 14.908 1.00 39.94 166 SER A CA 1
ATOM 1316 C C . SER A 1 166 ? -4.458 13.717 15.369 1.00 39.94 166 SER A C 1
ATOM 1318 O O . SER A 1 166 ? -5.388 12.910 15.358 1.00 39.94 166 SER A O 1
ATOM 1320 N N . GLU A 1 167 ? -4.616 15.000 15.693 1.00 47.62 167 GLU A N 1
ATOM 1321 C CA . GLU A 1 167 ? -5.915 15.660 15.757 1.00 47.62 167 GLU A CA 1
ATOM 1322 C C . GLU A 1 167 ? -6.558 15.617 14.369 1.00 47.62 167 GLU A C 1
ATOM 1324 O O . GLU A 1 167 ? -6.289 16.485 13.552 1.00 47.62 167 GLU A O 1
ATOM 1329 N N . GLU A 1 168 ? -7.341 14.575 14.087 1.00 44.03 168 GLU A N 1
ATOM 1330 C CA . GLU A 1 168 ? -8.429 14.564 13.097 1.00 44.03 168 GLU A CA 1
ATOM 1331 C C . GLU A 1 168 ? -9.190 13.221 13.126 1.00 44.03 168 GLU A C 1
ATOM 1333 O O . GLU A 1 168 ? -9.554 12.660 12.096 1.00 44.03 168 GLU A O 1
ATOM 1338 N N . GLU A 1 169 ? -9.501 12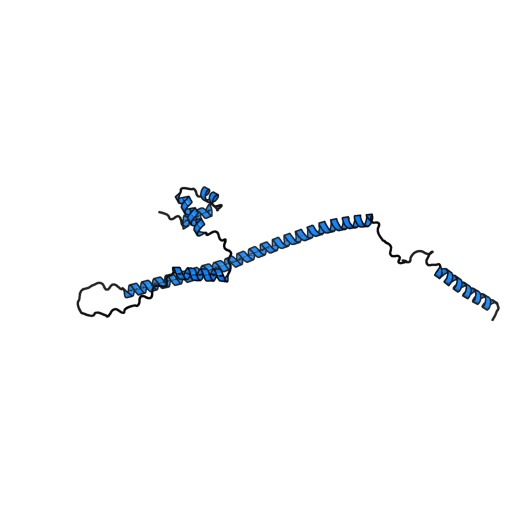.689 14.313 1.00 46.19 169 GLU A N 1
ATOM 1339 C CA . GLU A 1 169 ? -10.687 11.834 14.406 1.00 46.19 169 GLU A CA 1
ATOM 1340 C C . GLU A 1 169 ? -11.908 12.754 14.500 1.00 46.19 169 GLU A C 1
ATOM 1342 O O . GLU A 1 169 ? -11.991 13.570 15.425 1.00 46.19 169 GLU A O 1
ATOM 1347 N N . PRO A 1 170 ? -12.859 12.699 13.553 1.00 48.03 170 PRO A N 1
ATOM 1348 C CA . PRO A 1 170 ? -14.067 13.489 13.672 1.00 48.03 170 PRO A CA 1
ATOM 1349 C C . PRO A 1 170 ? -14.807 12.995 14.911 1.00 48.03 170 PRO A C 1
ATOM 1351 O O . PRO A 1 170 ? -15.331 11.885 14.890 1.00 48.03 170 PRO A O 1
ATOM 1354 N N . ASP A 1 171 ? -14.805 13.820 15.965 1.00 63.78 171 ASP A N 1
ATOM 1355 C CA . ASP A 1 171 ? -15.458 13.617 17.264 1.00 63.78 171 ASP A CA 1
ATOM 1356 C C . ASP A 1 171 ? -16.739 12.782 17.088 1.00 63.78 171 ASP A C 1
ATOM 1358 O O . ASP A 1 171 ? -17.809 13.284 16.712 1.00 63.78 171 ASP A O 1
ATOM 1362 N N . ARG A 1 172 ? -16.590 11.460 17.267 1.00 68.75 172 ARG A N 1
ATOM 1363 C CA . ARG A 1 172 ? -17.643 10.462 17.021 1.00 68.75 172 ARG A CA 1
ATOM 1364 C C . ARG A 1 172 ? -18.847 10.777 17.892 1.00 68.75 172 ARG A C 1
ATOM 1366 O O . ARG A 1 172 ? -19.989 10.592 17.478 1.00 68.75 172 ARG A O 1
ATOM 1373 N N . GLU A 1 173 ? -18.597 11.342 19.065 1.00 73.06 173 GLU A N 1
ATOM 1374 C CA . GLU A 1 173 ? -19.621 11.786 19.986 1.00 73.06 173 GLU A CA 1
ATOM 1375 C C . GLU A 1 173 ? -20.409 12.977 19.429 1.00 73.06 173 GLU A C 1
ATOM 1377 O O . GLU A 1 173 ? -21.642 12.999 19.479 1.00 73.06 173 GLU A O 1
ATOM 1382 N N . LYS A 1 174 ? -19.738 13.944 18.797 1.00 77.81 174 LYS A N 1
ATOM 1383 C CA . LYS A 1 174 ? -20.400 15.047 18.080 1.00 77.81 174 LYS A CA 1
ATOM 1384 C C . LYS A 1 174 ? -21.218 14.561 16.890 1.00 77.81 174 LYS A C 1
ATOM 1386 O O . LYS A 1 174 ? -22.313 15.092 16.672 1.00 77.81 174 LYS A O 1
ATOM 1391 N N . ILE A 1 175 ? -20.734 13.560 16.156 1.00 80.56 175 ILE A N 1
ATOM 1392 C CA . ILE A 1 175 ? -21.494 12.915 15.075 1.00 80.56 175 ILE A CA 1
ATOM 1393 C C . ILE A 1 175 ? -22.745 12.234 15.645 1.00 80.56 175 ILE A C 1
ATOM 1395 O O . ILE A 1 175 ? -23.850 12.503 15.171 1.00 80.56 175 ILE A O 1
ATOM 1399 N N . ASN A 1 176 ? -22.613 11.457 16.720 1.00 84.12 176 ASN A N 1
ATOM 1400 C CA . ASN A 1 176 ? -23.730 10.766 17.368 1.00 84.12 176 ASN A CA 1
ATOM 1401 C C . ASN A 1 176 ? -24.775 11.751 17.921 1.00 84.12 176 ASN A C 1
ATOM 1403 O O . ASN A 1 176 ? -25.979 11.582 17.702 1.00 84.12 176 ASN A O 1
ATOM 1407 N N . ARG A 1 177 ? -24.330 12.852 18.546 1.00 84.50 177 ARG A N 1
ATOM 1408 C CA . ARG A 1 177 ? -25.208 13.953 18.986 1.00 84.50 177 ARG A CA 1
ATOM 1409 C C . ARG A 1 177 ? -25.951 14.595 17.812 1.00 84.50 177 ARG A C 1
ATOM 1411 O O . ARG A 1 177 ? -27.118 14.964 17.954 1.00 84.50 177 ARG A O 1
ATOM 1418 N N . LYS A 1 178 ? -25.301 14.740 16.653 1.00 85.00 178 LYS A N 1
ATOM 1419 C CA . LYS A 1 178 ? -25.911 15.307 15.441 1.00 85.00 178 LYS A CA 1
ATOM 1420 C C . LYS A 1 178 ? -26.947 14.359 14.832 1.00 85.00 178 LYS A C 1
ATOM 1422 O O . LYS A 1 178 ? -28.044 14.819 14.525 1.00 85.00 178 LYS A O 1
ATOM 1427 N N . ILE A 1 179 ? -26.646 13.060 14.750 1.00 86.88 179 ILE A N 1
ATOM 1428 C CA . ILE A 1 179 ? -27.588 12.013 14.314 1.00 86.88 179 ILE A CA 1
ATOM 1429 C C . ILE A 1 179 ? -28.850 12.037 15.182 1.00 86.88 179 ILE A C 1
ATOM 1431 O O . ILE A 1 179 ? -29.963 12.082 14.657 1.00 86.88 179 ILE A O 1
ATOM 1435 N N . LYS A 1 180 ? -28.682 12.094 16.509 1.00 86.12 180 LYS A N 1
ATOM 1436 C CA . LYS A 1 180 ? -29.803 12.146 17.454 1.00 86.12 180 LYS A CA 1
ATOM 1437 C C . LYS A 1 180 ? -30.676 13.389 17.257 1.00 86.12 180 LYS A C 1
ATOM 1439 O O . LYS A 1 180 ? -31.887 13.254 17.123 1.00 86.12 180 LYS A O 1
ATOM 1444 N N . LYS A 1 181 ? -30.076 14.582 17.163 1.00 88.06 181 LYS A N 1
ATOM 1445 C CA . LYS A 1 181 ? -30.819 15.839 16.938 1.00 88.06 181 LYS A CA 1
ATOM 1446 C C . LYS A 1 181 ? -31.600 15.835 15.624 1.00 88.06 181 LYS A C 1
ATOM 1448 O O . LYS A 1 181 ? -32.738 16.287 15.596 1.00 88.06 181 LYS A O 1
ATOM 1453 N N . MET A 1 182 ? -31.002 15.328 14.547 1.00 86.00 182 MET A N 1
ATOM 1454 C CA . MET A 1 182 ? -31.660 15.237 13.239 1.00 86.00 182 MET A CA 1
ATOM 1455 C C . MET A 1 182 ? -32.850 14.266 13.266 1.00 86.00 182 MET A C 1
ATOM 1457 O O . MET A 1 182 ? -33.906 14.557 12.707 1.00 86.00 182 MET A O 1
ATOM 1461 N N . HIS A 1 183 ?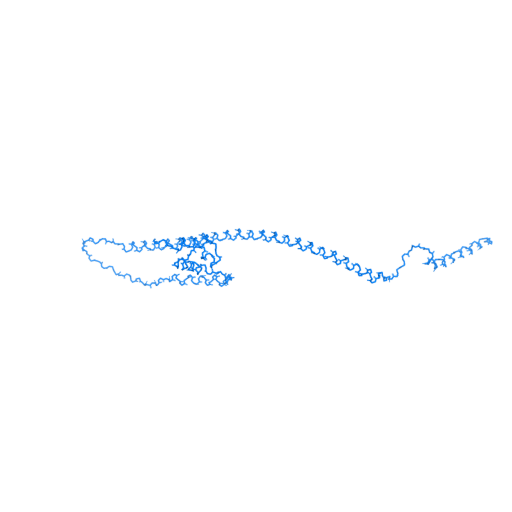 -32.719 13.149 13.985 1.00 85.50 183 HIS A N 1
ATOM 1462 C CA . HIS A 1 183 ? -33.813 12.198 14.177 1.00 85.50 183 HIS A CA 1
ATOM 1463 C C . HIS A 1 183 ? -34.933 12.759 15.070 1.00 85.50 183 HIS A C 1
ATOM 1465 O O . HIS A 1 183 ? -36.110 12.606 14.752 1.00 85.50 183 HIS A O 1
ATOM 1471 N N . GLU A 1 184 ? -34.592 13.477 16.147 1.00 84.44 184 GLU A N 1
ATOM 1472 C CA . GLU A 1 184 ? -35.562 14.192 16.996 1.00 84.44 184 GLU A CA 1
ATOM 1473 C C . GLU A 1 184 ? -36.315 15.294 16.228 1.00 84.44 184 GLU A C 1
ATOM 1475 O O . GLU A 1 184 ? -37.481 15.562 16.513 1.00 84.44 184 GLU A O 1
ATOM 1480 N N . GLN A 1 185 ? -35.684 15.895 15.215 1.00 86.88 185 GLN A N 1
ATOM 1481 C CA . GLN A 1 185 ? -36.307 16.844 14.281 1.00 86.88 185 GLN A CA 1
ATOM 1482 C C . GLN A 1 185 ? -37.212 16.168 13.232 1.00 86.88 185 GLN A C 1
ATOM 1484 O O . GLN A 1 185 ? -37.783 16.855 12.385 1.00 86.88 185 GLN A O 1
ATOM 1489 N N . GLY A 1 186 ? -37.369 14.841 13.287 1.00 84.00 186 GLY A N 1
ATOM 1490 C CA . GLY A 1 186 ? -38.242 14.070 12.403 1.00 84.00 186 GLY A CA 1
ATOM 1491 C C . GLY A 1 186 ? -37.622 13.708 11.052 1.00 84.00 186 GLY A C 1
ATOM 1492 O O . GLY A 1 186 ? -38.348 13.254 10.168 1.00 84.00 186 GLY A O 1
ATOM 1493 N N . GLN A 1 187 ? -36.310 13.899 10.870 1.00 86.56 187 GLN A N 1
ATOM 1494 C CA . GLN A 1 187 ? -35.630 13.489 9.642 1.00 86.56 187 GLN A CA 1
ATOM 1495 C C . GLN A 1 187 ? -35.504 11.965 9.580 1.00 86.56 187 GLN A C 1
ATOM 1497 O O . GLN A 1 187 ? -35.201 11.294 10.571 1.00 86.56 187 GLN A O 1
ATOM 1502 N N . SER A 1 188 ? -35.720 11.409 8.392 1.00 87.56 188 SER A N 1
ATOM 1503 C CA . SER A 1 188 ? -35.619 9.967 8.168 1.00 87.56 188 SER A CA 1
ATOM 1504 C C . SER A 1 188 ? -34.160 9.493 8.149 1.00 87.56 188 SER A C 1
ATOM 1506 O O . SER A 1 188 ? -33.247 10.236 7.788 1.00 87.56 188 SER A O 1
ATOM 1508 N N . VAL A 1 189 ? -33.927 8.212 8.458 1.00 84.62 189 VAL A N 1
ATOM 1509 C CA . VAL A 1 189 ? -32.589 7.578 8.424 1.00 84.62 189 VAL A CA 1
ATOM 1510 C C . VAL A 1 189 ? -31.873 7.800 7.082 1.00 84.62 189 VAL A C 1
ATOM 1512 O O . VAL A 1 189 ? -30.659 7.984 7.042 1.00 84.62 189 VAL A O 1
ATOM 1515 N N . LEU A 1 190 ? -32.626 7.839 5.979 1.00 86.81 190 LEU A N 1
ATOM 1516 C CA . LEU A 1 190 ? -32.097 8.077 4.635 1.00 86.81 190 LEU A CA 1
ATOM 1517 C C . LEU A 1 190 ? -31.647 9.531 4.423 1.00 86.81 190 LEU A C 1
ATOM 1519 O O . LEU A 1 190 ? -30.653 9.769 3.740 1.00 86.81 190 LEU A O 1
ATOM 1523 N N . GLU A 1 191 ? -32.353 10.500 5.003 1.00 86.81 191 GLU A N 1
ATOM 1524 C CA . GLU A 1 191 ? -31.974 11.918 4.943 1.00 86.81 191 GLU A CA 1
ATOM 1525 C C . GLU A 1 191 ? -30.751 12.203 5.813 1.00 86.81 191 GLU A C 1
ATOM 1527 O O . GLU A 1 191 ? -29.849 12.910 5.372 1.00 86.81 191 GLU A O 1
ATOM 1532 N N . ILE A 1 192 ? -30.677 11.595 7.000 1.00 86.62 192 ILE A N 1
ATOM 1533 C CA . ILE A 1 192 ? -29.523 11.708 7.905 1.00 86.62 192 ILE A CA 1
ATOM 1534 C C . ILE A 1 192 ? -28.277 11.088 7.261 1.00 86.62 192 ILE A C 1
ATOM 1536 O O . ILE A 1 192 ? -27.215 11.705 7.251 1.00 86.62 192 ILE A O 1
ATOM 1540 N N . SER A 1 193 ? -28.428 9.907 6.655 1.00 86.38 193 SER A N 1
ATOM 1541 C CA . SER A 1 193 ? -27.375 9.220 5.898 1.00 86.38 193 SER A CA 1
ATOM 1542 C C . SER A 1 193 ? -26.812 10.103 4.780 1.00 86.38 193 SER A C 1
ATOM 1544 O O . SER A 1 193 ? -25.599 10.259 4.680 1.00 86.38 193 SER A O 1
ATOM 1546 N N . LYS A 1 194 ? -27.678 10.765 4.002 1.00 86.44 194 LYS A N 1
ATOM 1547 C CA . LYS A 1 194 ? -27.246 11.705 2.953 1.00 86.44 194 LYS A CA 1
ATOM 1548 C C . LYS A 1 194 ? -26.630 12.993 3.503 1.00 86.44 194 LYS A C 1
ATOM 1550 O O . LYS A 1 194 ? -25.730 13.540 2.880 1.00 86.44 194 LYS A O 1
ATOM 1555 N N . ALA A 1 195 ? -27.125 13.503 4.630 1.00 83.50 195 ALA A N 1
ATOM 1556 C CA . ALA A 1 195 ? -26.653 14.758 5.217 1.00 83.50 195 ALA A CA 1
ATOM 1557 C C . ALA A 1 195 ? -25.296 14.629 5.926 1.00 83.50 195 ALA A C 1
ATOM 1559 O O . ALA A 1 195 ? -24.592 15.629 6.081 1.00 83.50 195 ALA A O 1
ATOM 1560 N N . LEU A 1 196 ? -24.954 13.426 6.393 1.00 84.44 196 LEU A N 1
ATOM 1561 C CA . LEU A 1 196 ? -23.707 13.136 7.104 1.00 84.44 196 LEU A CA 1
ATOM 1562 C C . LEU A 1 196 ? -22.727 12.283 6.291 1.00 84.44 196 LEU A C 1
ATOM 1564 O O . LEU A 1 196 ? -21.652 11.998 6.799 1.00 84.44 196 LEU A O 1
ATOM 1568 N N . ASP A 1 197 ? -23.093 11.905 5.062 1.00 80.56 197 ASP A N 1
ATOM 1569 C CA . ASP A 1 197 ? -22.342 10.973 4.208 1.00 80.56 197 ASP A CA 1
ATOM 1570 C C . ASP A 1 197 ? -22.011 9.650 4.928 1.00 80.56 197 ASP A C 1
ATOM 1572 O O . ASP A 1 197 ? -20.899 9.137 4.893 1.00 80.56 197 ASP A O 1
ATOM 1576 N N . MET A 1 198 ? -23.006 9.118 5.647 1.00 78.81 198 MET A N 1
ATOM 1577 C CA . MET A 1 198 ? -22.893 7.911 6.474 1.00 78.81 198 MET A CA 1
ATOM 1578 C C . MET A 1 198 ? -23.765 6.783 5.934 1.00 78.81 198 MET A C 1
ATOM 1580 O O . MET A 1 198 ? -24.830 7.027 5.357 1.00 78.81 198 MET A O 1
ATOM 1584 N N . GLY A 1 199 ? -23.378 5.529 6.176 1.00 79.38 199 GLY A N 1
ATOM 1585 C CA . GLY A 1 199 ? -24.186 4.374 5.782 1.00 79.38 199 GLY A CA 1
ATOM 1586 C C . GLY A 1 199 ? -25.523 4.327 6.532 1.00 79.38 199 GLY A C 1
ATOM 1587 O O . GLY A 1 199 ? -25.582 4.555 7.738 1.00 79.38 199 GLY A O 1
ATOM 1588 N N . GLN A 1 200 ? -26.622 3.967 5.857 1.00 79.25 200 GLN A N 1
ATOM 1589 C CA . GLN A 1 200 ? -27.943 3.845 6.507 1.00 79.25 200 GLN A CA 1
ATOM 1590 C C . GLN A 1 200 ? -27.944 2.840 7.675 1.00 79.25 200 GLN A C 1
ATOM 1592 O O . GLN A 1 200 ? -28.693 3.012 8.635 1.00 79.25 200 GLN A O 1
ATOM 1597 N N . GLY A 1 201 ? -27.094 1.807 7.608 1.00 77.00 201 GLY A N 1
ATOM 1598 C CA . GLY A 1 201 ? -26.889 0.852 8.700 1.00 77.00 201 GLY A CA 1
ATOM 1599 C C . GLY A 1 201 ? -26.180 1.459 9.914 1.00 77.00 201 GLY A C 1
ATOM 1600 O O . GLY A 1 201 ? -26.559 1.159 11.040 1.00 77.00 201 GLY A O 1
ATOM 1601 N N . GLU A 1 202 ? -25.218 2.359 9.700 1.00 79.25 202 GLU A N 1
ATOM 1602 C CA . GLU A 1 202 ? -24.471 3.035 10.771 1.00 79.25 202 GLU A CA 1
ATOM 1603 C C . GLU A 1 202 ? -25.358 4.035 11.509 1.00 79.25 202 GLU A C 1
ATOM 1605 O O . GLU A 1 202 ? -25.425 4.031 12.735 1.00 79.25 202 GLU A O 1
ATOM 1610 N N . VAL A 1 203 ? -26.115 4.841 10.760 1.00 84.44 203 VAL A N 1
ATOM 1611 C CA . VAL A 1 203 ? -27.094 5.775 11.331 1.00 84.44 203 VAL A CA 1
ATOM 1612 C C . VAL A 1 203 ? -28.129 5.022 12.168 1.00 84.44 203 VAL A C 1
ATOM 1614 O O . VAL A 1 203 ? -28.470 5.455 13.268 1.00 84.44 203 VAL A O 1
ATOM 1617 N N . LYS A 1 204 ? -28.606 3.872 11.676 1.00 83.75 204 LYS A N 1
ATOM 1618 C CA . LYS A 1 204 ? -29.559 3.033 12.404 1.00 83.75 204 LYS A CA 1
ATOM 1619 C C . LYS A 1 204 ? -28.955 2.459 13.686 1.00 83.75 204 LYS A C 1
ATOM 1621 O O . LYS A 1 204 ? -29.593 2.545 14.725 1.00 83.75 204 LYS A O 1
ATOM 1626 N N . LEU A 1 205 ? -27.725 1.949 13.633 1.00 80.94 205 LEU A N 1
ATOM 1627 C CA . LEU A 1 205 ? -27.021 1.433 14.807 1.00 80.94 205 LEU A CA 1
ATOM 1628 C C . LEU A 1 205 ? -26.851 2.513 15.888 1.00 80.94 205 LEU A C 1
ATOM 1630 O O . LEU A 1 205 ? -27.100 2.252 17.062 1.00 80.94 205 LEU A O 1
ATOM 1634 N N . VAL A 1 206 ? -26.491 3.739 15.497 1.00 85.00 206 VAL A N 1
ATOM 1635 C CA . VAL A 1 206 ? -26.360 4.869 16.433 1.00 85.00 206 VAL A CA 1
ATOM 1636 C C . VAL A 1 206 ? -27.703 5.218 17.078 1.00 85.00 206 VAL A C 1
ATOM 1638 O O . VAL A 1 206 ? -27.763 5.461 18.282 1.00 85.00 206 VAL A O 1
ATOM 1641 N N . LEU A 1 207 ? -28.794 5.215 16.311 1.00 85.94 207 LEU A N 1
ATOM 1642 C CA . LEU A 1 207 ? -30.135 5.447 16.852 1.00 85.94 207 LEU A CA 1
ATOM 1643 C C . LEU A 1 207 ? -30.614 4.294 17.747 1.00 85.94 207 LEU A C 1
ATOM 1645 O O . LEU A 1 207 ? -31.252 4.551 18.764 1.00 85.94 207 LEU A O 1
ATOM 1649 N N . ASP A 1 208 ? -30.274 3.048 17.430 1.00 84.12 208 ASP A N 1
ATOM 1650 C CA . ASP A 1 208 ? -30.640 1.887 18.247 1.00 84.12 208 ASP A CA 1
ATOM 1651 C C . ASP A 1 208 ? -29.884 1.876 19.593 1.00 84.12 208 ASP A C 1
ATOM 1653 O O . ASP A 1 208 ? -30.464 1.521 20.622 1.00 84.12 208 ASP A O 1
ATOM 1657 N N . LEU A 1 209 ? -28.617 2.311 19.605 1.00 78.12 209 LEU A N 1
ATOM 1658 C CA . LEU A 1 209 ? -27.769 2.373 20.804 1.00 78.12 209 LEU A CA 1
ATOM 1659 C C . LEU A 1 209 ? -28.024 3.620 21.669 1.00 78.12 209 LEU A 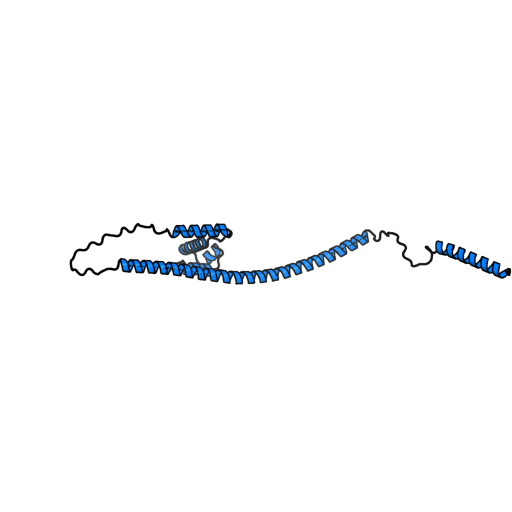C 1
ATOM 1661 O O . LEU A 1 209 ? -28.081 3.519 22.892 1.00 78.12 209 LEU A O 1
ATOM 1665 N N . TYR A 1 210 ? -28.194 4.793 21.051 1.00 74.00 210 TYR A N 1
ATOM 1666 C CA . TYR A 1 210 ? -28.241 6.091 21.752 1.00 74.00 210 TYR A CA 1
ATOM 1667 C C . TYR A 1 210 ? -29.587 6.825 21.638 1.00 74.00 210 TYR A C 1
ATOM 1669 O O . TYR A 1 210 ? -29.809 7.848 22.301 1.00 74.00 210 TYR A O 1
ATOM 1677 N N . GLY A 1 211 ? -30.491 6.338 20.787 1.00 64.00 211 GLY A N 1
ATOM 1678 C CA . GLY A 1 211 ? -31.789 6.952 20.498 1.00 64.00 211 GLY A CA 1
ATOM 1679 C C . GLY A 1 211 ? -32.919 6.542 21.437 1.00 64.00 211 GLY A C 1
ATOM 1680 O O . GLY A 1 211 ? -34.022 7.029 21.237 1.00 64.00 211 GLY A O 1
ATOM 1681 N N . GLY A 1 212 ? -32.647 5.706 22.449 1.00 54.66 212 GLY A N 1
ATOM 1682 C CA . GLY A 1 212 ? -33.492 5.457 23.624 1.00 54.66 212 GLY A CA 1
ATOM 1683 C C . GLY A 1 212 ? -34.996 5.311 23.355 1.00 54.66 212 GLY A C 1
ATOM 1684 O O . GLY A 1 212 ? -35.718 6.303 23.265 1.00 54.66 212 GLY A O 1
ATOM 1685 N N . ARG A 1 213 ? -35.493 4.066 23.348 1.00 50.47 213 ARG A N 1
ATOM 1686 C CA . ARG A 1 213 ? -36.925 3.768 23.528 1.00 50.47 213 ARG A CA 1
ATOM 1687 C C . ARG A 1 213 ? -37.457 4.537 24.748 1.00 50.47 213 ARG A C 1
ATOM 1689 O O . ARG A 1 213 ? -37.042 4.248 25.868 1.00 50.47 213 ARG A O 1
ATOM 1696 N N . LYS A 1 214 ? -38.359 5.491 24.517 1.00 43.09 214 LYS A N 1
ATOM 1697 C CA . LYS A 1 214 ? -39.381 5.858 25.503 1.00 43.09 214 LYS A CA 1
ATOM 1698 C C . LYS A 1 214 ? -40.525 4.858 25.425 1.00 43.09 214 LYS A C 1
ATOM 1700 O O . LYS A 1 214 ? -40.824 4.418 24.291 1.00 43.09 214 LYS A O 1
#